Protein AF-A0A925SIX0-F1 (afdb_monomer_lite)

Foldseek 3Di:
DVQLVVLCVQLVVCVVVVNNVSNLVSLVVSCVVPVDLVSLLVNLLSCLPPPVPVSVVSLVSSVVVPVVCLVVSLVSNLLSCLLQLVLVVQLVSLLVQQLVVPQDGDLVSLCSNLLSCLQVLDLVSLVVSLVDPSHRPLCNVVSVLSSVCLADDLVVNLVSLLVQCVVDQDQSSNLVSLVVCLVSLNLVSNVVSLVDPRHDYDPLSSLLSVLSSCLSVVVVVVNLVSLVVLLVDADDLSSLLSQLLSCLLRPDVVSLVVVLVSCVVHPYPDDPSRLQSLLSNLLSCLSNLDLVSNVVSLVSNCVNVVDPLVVSVVVNVVSNDDLLSDDSSVCSSVSPPHDPSSSSSNCCRSPNRDPSDNDD

Secondary structure (DSSP, 8-state):
-HHHHHHHHHHHHHHHTT-HHHHHHHHHHHHHHH--HHHHHHHHHHHHHH-HHHHHHHHHHHHHH-GGGHHHHHHHHHHHHHHHT-HHHHHHHHHHHHHTSTTS--HHHHHHHHHHHHHHT-THHHHHHHHSTTS-TTTHHHHHHHHHTTTS-HHHHHHHHHHHHHH--SHHHHHHHHHHHHHTT-HHHHHHHHTSTT----HHHHHHHHHHHHHHTT-HHHHHHHHHHHHTSPP-HHHHHHHHHHHHHS--HHHHHHHHHHHHHSPPPSSTTHHHHHHHHHHHHHHHT-HHHHHHHHHHHHHHHTS--HHHHHHHHHHHS-GGG--GGGTTTTS-SPPHHHHHHHHHHHSPPPP-----

Radius of gyration: 21.87 Å; chains: 1; bounding box: 48×53×63 Å

Sequence (360 aa):
QIQADYYLARARESRAAGDISASLLHLSNAYELNHDYRTGMLLAQLWQAGQPLLSDQTYTRLFTDHPEQRPEISQAWYRALLARGDFGAIQRVAGERLLHSGPTPSAAWSQAFLFASRQLGDPAGIARLLEEPEVPRTLTPLLNLERSLYVLGPTERADALAAAAARSLDPFTTYHVFQRLLEERRADLVLPLLTSPGVTLDDRENARLRLDTLAVLGREAERAALVRQLLSRPTHPAICELLSAHLIAHPNLALLTDYSAKLAREPIPPGEAVYPQLLAFFAACGVHRDPALLRDAAEHVQTAAGRDFRTLGAIEALFLAPRATLRPGAFLPVLQPLPLEVTYSLYTHYSPPPPFSPTP

Structure (mmCIF, N/CA/C/O backbone):
data_AF-A0A925SIX0-F1
#
_entry.id   AF-A0A925SIX0-F1
#
loop_
_atom_site.group_PDB
_atom_site.id
_atom_site.type_symbol
_atom_site.label_atom_id
_atom_site.label_alt_id
_atom_site.label_comp_id
_atom_site.label_asym_id
_atom_site.label_entity_id
_atom_site.label_seq_id
_atom_site.pdbx_PDB_ins_code
_atom_site.Cartn_x
_atom_site.Cartn_y
_atom_site.Cartn_z
_atom_site.occupancy
_atom_site.B_iso_or_equiv
_atom_site.auth_seq_id
_atom_site.auth_comp_id
_atom_site.auth_asym_id
_atom_site.auth_atom_id
_atom_site.pdbx_PDB_model_num
ATOM 1 N N . GLN A 1 1 ? 22.947 9.400 -32.923 1.00 63.12 1 GLN A N 1
ATOM 2 C CA . GLN A 1 1 ? 21.732 8.744 -33.462 1.00 63.12 1 GLN A CA 1
ATOM 3 C C . GLN A 1 1 ? 22.006 7.346 -34.030 1.00 63.12 1 GLN A C 1
ATOM 5 O O . GLN A 1 1 ? 21.683 6.387 -33.351 1.00 63.12 1 GLN A O 1
ATOM 10 N N . ILE A 1 2 ? 22.685 7.200 -35.182 1.00 75.44 2 ILE A N 1
ATOM 11 C CA . ILE A 1 2 ? 22.819 5.914 -35.916 1.00 75.44 2 ILE A CA 1
ATOM 12 C C . ILE A 1 2 ? 23.372 4.761 -35.053 1.00 75.44 2 ILE A C 1
ATOM 14 O O . ILE A 1 2 ? 22.894 3.633 -35.128 1.00 75.44 2 ILE A O 1
ATOM 18 N N . GLN A 1 3 ? 24.359 5.038 -34.196 1.00 74.44 3 GLN A N 1
ATOM 19 C CA . GLN A 1 3 ? 24.935 4.029 -33.296 1.00 74.44 3 GLN A CA 1
ATOM 20 C C . GLN A 1 3 ? 23.988 3.622 -32.152 1.00 74.44 3 GLN A C 1
ATOM 22 O O . GLN A 1 3 ? 23.979 2.458 -31.763 1.00 74.44 3 GLN A O 1
ATOM 27 N N . ALA A 1 4 ? 23.166 4.540 -31.634 1.00 76.31 4 ALA A N 1
ATOM 28 C CA . ALA A 1 4 ? 22.190 4.232 -30.586 1.00 76.31 4 ALA A CA 1
ATOM 29 C C . ALA A 1 4 ? 21.042 3.368 -31.136 1.00 76.31 4 ALA A C 1
ATOM 31 O O . ALA A 1 4 ? 20.647 2.389 -30.503 1.00 76.31 4 ALA A O 1
ATOM 32 N N . ASP A 1 5 ? 20.580 3.662 -32.354 1.00 81.44 5 ASP A N 1
ATOM 33 C CA . ASP A 1 5 ? 19.540 2.882 -33.035 1.00 81.44 5 ASP A CA 1
ATOM 34 C C . ASP A 1 5 ? 19.997 1.441 -33.312 1.00 81.44 5 ASP A C 1
ATOM 36 O O . ASP A 1 5 ? 19.227 0.494 -33.132 1.00 81.44 5 ASP A O 1
ATOM 40 N N . TYR A 1 6 ? 21.275 1.258 -33.667 1.00 86.69 6 TYR A N 1
ATOM 41 C CA . TYR A 1 6 ? 21.885 -0.067 -33.807 1.00 86.69 6 TYR A CA 1
ATOM 42 C C . TYR A 1 6 ? 21.808 -0.873 -32.501 1.00 86.69 6 TYR A C 1
ATOM 44 O O . TYR A 1 6 ? 21.369 -2.025 -32.505 1.00 86.69 6 TYR A O 1
ATOM 52 N N . TYR A 1 7 ? 22.186 -0.274 -31.369 1.00 86.81 7 TYR A N 1
ATOM 53 C CA . TYR A 1 7 ? 22.123 -0.956 -30.077 1.00 86.81 7 TYR A CA 1
ATOM 54 C C . TYR A 1 7 ? 20.683 -1.233 -29.622 1.00 86.81 7 TYR A C 1
ATOM 56 O O . TYR A 1 7 ? 20.420 -2.296 -29.063 1.00 86.81 7 TYR A O 1
ATOM 64 N N . LEU A 1 8 ? 19.724 -0.352 -29.919 1.00 84.81 8 LEU A N 1
ATOM 65 C CA . LEU A 1 8 ? 18.306 -0.610 -29.644 1.00 84.81 8 LEU A CA 1
ATOM 66 C C . LEU A 1 8 ? 17.754 -1.792 -30.447 1.00 84.81 8 LEU A C 1
ATOM 68 O O . LEU A 1 8 ? 16.996 -2.598 -29.904 1.00 84.81 8 LEU A O 1
ATOM 72 N N . ALA A 1 9 ? 18.135 -1.919 -31.721 1.00 86.31 9 ALA A N 1
ATOM 73 C CA . ALA A 1 9 ? 17.761 -3.069 -32.540 1.00 86.31 9 ALA A CA 1
ATOM 74 C C . ALA A 1 9 ? 18.328 -4.370 -31.950 1.00 86.31 9 ALA A C 1
ATOM 76 O O . ALA A 1 9 ? 17.573 -5.312 -31.702 1.00 86.31 9 ALA A O 1
ATOM 77 N N . ARG A 1 10 ? 19.622 -4.375 -31.600 1.00 87.25 10 ARG A N 1
ATOM 78 C CA . ARG A 1 10 ? 20.280 -5.519 -30.948 1.00 87.25 10 ARG A CA 1
ATOM 79 C C . ARG A 1 10 ? 19.643 -5.889 -29.612 1.00 87.25 10 ARG A C 1
ATOM 81 O O . ARG A 1 10 ? 19.419 -7.065 -29.353 1.00 87.25 10 ARG A O 1
ATOM 88 N N . ALA A 1 11 ? 19.281 -4.906 -28.791 1.00 82.81 11 ALA A N 1
ATOM 89 C CA . ALA A 1 11 ? 18.589 -5.160 -27.532 1.00 82.81 11 ALA A CA 1
ATOM 90 C C . ALA A 1 11 ? 17.254 -5.893 -27.735 1.00 82.81 11 ALA A C 1
ATOM 92 O O . ALA A 1 11 ? 16.942 -6.838 -27.010 1.00 82.81 11 ALA A O 1
ATOM 93 N N . ARG A 1 12 ? 16.464 -5.481 -28.735 1.00 86.38 12 ARG A N 1
ATOM 94 C CA . ARG A 1 12 ? 15.182 -6.129 -29.057 1.00 86.38 12 ARG A CA 1
ATOM 95 C C . ARG A 1 12 ? 15.382 -7.557 -29.557 1.00 86.38 12 ARG A C 1
ATOM 97 O O . ARG A 1 12 ? 14.647 -8.438 -29.120 1.00 86.38 12 ARG A O 1
ATOM 104 N N . GLU A 1 13 ? 16.377 -7.782 -30.415 1.00 86.12 13 GLU A N 1
ATOM 105 C CA . GLU A 1 13 ? 16.755 -9.116 -30.900 1.00 86.12 13 GLU A CA 1
ATOM 106 C C . GLU A 1 13 ? 17.151 -10.042 -29.743 1.00 86.12 13 GLU A C 1
ATOM 108 O O . GLU A 1 13 ? 16.565 -11.114 -29.591 1.00 86.12 13 GLU A O 1
ATOM 113 N N . SER A 1 14 ? 18.075 -9.610 -28.876 1.00 82.00 14 SER A N 1
ATOM 114 C CA . SER A 1 14 ? 18.506 -10.388 -27.707 1.00 82.00 14 SER A CA 1
ATOM 115 C C . SER A 1 14 ? 17.340 -10.704 -26.772 1.00 82.00 14 SER A C 1
ATOM 117 O O . SER A 1 14 ? 17.187 -11.842 -26.333 1.00 82.00 14 SER A O 1
ATOM 119 N N . ARG A 1 15 ? 16.456 -9.730 -26.513 1.00 82.38 15 ARG A N 1
ATOM 120 C CA . ARG A 1 15 ? 15.275 -9.937 -25.664 1.00 82.38 15 ARG A CA 1
ATOM 121 C C . ARG A 1 15 ? 14.287 -10.930 -26.277 1.00 82.38 15 ARG A C 1
ATOM 123 O O . ARG A 1 15 ? 13.742 -11.754 -25.547 1.00 82.38 15 ARG A O 1
ATOM 130 N N . ALA A 1 16 ? 14.060 -10.868 -27.589 1.00 82.06 16 ALA A N 1
ATOM 131 C CA . ALA A 1 16 ? 13.213 -11.828 -28.298 1.00 82.06 16 ALA A CA 1
ATOM 132 C C . ALA A 1 16 ? 13.806 -13.247 -28.266 1.00 82.06 16 ALA A C 1
ATOM 134 O O . ALA A 1 16 ? 13.061 -14.217 -28.153 1.00 82.06 16 ALA A O 1
ATOM 135 N N . ALA A 1 17 ? 15.137 -13.359 -28.286 1.00 82.94 17 ALA A N 1
ATOM 136 C CA . ALA A 1 17 ? 15.866 -14.615 -28.121 1.00 82.94 17 ALA A CA 1
ATOM 137 C C . ALA A 1 17 ? 15.945 -15.111 -26.659 1.00 82.94 17 ALA A C 1
ATOM 139 O O . ALA A 1 17 ? 16.464 -16.197 -26.411 1.00 82.94 17 ALA A O 1
ATOM 140 N N . GLY A 1 18 ? 15.438 -14.342 -25.687 1.00 80.44 18 GLY A N 1
ATOM 141 C CA . GLY A 1 18 ? 15.489 -14.676 -24.259 1.00 80.44 18 GLY A CA 1
ATOM 142 C C . GLY A 1 18 ? 16.812 -14.336 -23.560 1.00 80.44 18 GLY A C 1
ATOM 143 O O . GLY A 1 18 ? 16.951 -14.609 -22.369 1.00 80.44 18 GLY A O 1
ATOM 144 N N . ASP A 1 19 ? 17.762 -13.703 -24.252 1.00 85.12 19 ASP A N 1
ATOM 145 C CA . ASP A 1 19 ? 19.038 -13.259 -23.686 1.00 85.12 19 ASP A CA 1
ATOM 146 C C . ASP A 1 19 ? 18.905 -11.859 -23.063 1.00 85.12 19 ASP A C 1
ATOM 148 O O . ASP A 1 19 ? 19.161 -10.816 -23.678 1.00 85.12 19 ASP A O 1
ATOM 152 N N . ILE A 1 20 ? 18.461 -11.840 -21.806 1.00 84.06 20 ILE A N 1
ATOM 153 C CA . ILE A 1 20 ? 18.266 -10.606 -21.034 1.00 84.06 20 ILE A CA 1
ATOM 154 C C . ILE A 1 20 ? 19.596 -9.900 -20.746 1.00 84.06 20 ILE A C 1
ATOM 156 O O . ILE A 1 20 ? 19.638 -8.671 -20.745 1.00 84.06 20 ILE A O 1
ATOM 160 N N . SER A 1 21 ? 20.686 -10.643 -20.552 1.00 84.94 21 SER A N 1
ATOM 161 C CA . SER A 1 21 ? 22.004 -10.072 -20.252 1.00 84.94 21 SER A CA 1
ATOM 162 C C . SER A 1 21 ? 22.554 -9.286 -21.441 1.00 84.94 21 SER A C 1
ATOM 164 O O . SER A 1 21 ? 22.955 -8.131 -21.281 1.00 84.94 21 SER A O 1
ATOM 166 N N . ALA A 1 22 ? 22.507 -9.865 -22.646 1.00 85.81 22 ALA A N 1
ATOM 167 C CA . ALA A 1 22 ? 22.898 -9.155 -23.861 1.00 85.81 22 ALA A CA 1
ATOM 168 C C . ALA A 1 22 ? 21.959 -7.975 -24.149 1.00 85.81 22 ALA A C 1
ATOM 170 O O . ALA A 1 22 ? 22.419 -6.887 -24.500 1.00 85.81 22 ALA A O 1
ATOM 171 N N . SER A 1 23 ? 20.650 -8.144 -23.915 1.00 87.00 23 SER A N 1
ATOM 172 C CA . SER A 1 23 ? 19.694 -7.040 -24.035 1.00 87.00 23 SER A CA 1
ATOM 173 C C . SER A 1 23 ? 20.043 -5.872 -23.110 1.00 87.00 23 SER A C 1
ATOM 175 O O . SER A 1 23 ? 19.986 -4.726 -23.550 1.00 87.00 23 SER A O 1
ATOM 177 N N . LEU A 1 24 ? 20.390 -6.134 -21.847 1.00 88.81 24 LEU A N 1
ATOM 178 C CA . LEU A 1 24 ? 20.768 -5.106 -20.873 1.00 88.81 24 LEU A CA 1
ATOM 179 C C . LEU A 1 24 ? 22.042 -4.369 -21.289 1.00 88.81 24 LEU A C 1
ATOM 181 O O . LEU A 1 24 ? 22.077 -3.142 -21.234 1.00 88.81 24 LEU A O 1
ATOM 185 N N . LEU A 1 25 ? 23.062 -5.097 -21.753 1.00 89.81 25 LEU A N 1
ATOM 186 C CA . LEU A 1 25 ? 24.305 -4.498 -22.242 1.00 89.81 25 LEU A CA 1
ATOM 187 C C . LEU A 1 25 ? 24.044 -3.553 -23.423 1.00 89.81 25 LEU A C 1
ATOM 189 O O . LEU A 1 25 ? 24.520 -2.418 -23.438 1.00 89.81 25 LEU A O 1
ATOM 193 N N . HIS A 1 26 ? 23.255 -3.999 -24.402 1.00 89.19 26 HIS A N 1
ATOM 194 C CA . HIS A 1 26 ? 22.907 -3.180 -25.559 1.00 89.19 26 HIS A CA 1
ATOM 195 C C . HIS A 1 26 ? 22.071 -1.954 -25.174 1.00 89.19 26 HIS A C 1
ATOM 197 O O . HIS A 1 26 ? 22.344 -0.862 -25.665 1.00 89.19 26 HIS A O 1
ATOM 203 N N . LEU A 1 27 ? 21.109 -2.094 -24.257 1.00 89.44 27 LEU A N 1
ATOM 204 C CA . LEU A 1 27 ? 20.336 -0.956 -23.751 1.00 89.44 27 LEU A CA 1
ATOM 205 C C . LEU A 1 27 ? 21.204 0.044 -22.985 1.00 89.44 27 LEU A C 1
ATOM 207 O O . LEU A 1 27 ? 21.031 1.243 -23.174 1.00 89.44 27 LEU A O 1
ATOM 211 N N . SER A 1 28 ? 22.153 -0.428 -22.175 1.00 90.62 28 SER A N 1
ATOM 212 C CA . SER A 1 28 ? 23.095 0.440 -21.464 1.00 90.62 28 SER A CA 1
ATOM 213 C C . SER A 1 28 ? 23.935 1.261 -22.441 1.00 90.62 28 SER A C 1
ATOM 215 O O . SER A 1 28 ? 24.030 2.475 -22.292 1.00 90.62 28 SER A O 1
ATOM 217 N N . ASN A 1 29 ? 24.483 0.627 -23.483 1.00 90.31 29 ASN A N 1
ATOM 218 C CA . ASN A 1 29 ? 25.256 1.328 -24.511 1.00 90.31 29 ASN A CA 1
ATOM 219 C C . ASN A 1 29 ? 24.393 2.318 -25.304 1.00 90.31 29 ASN A C 1
ATOM 221 O O . ASN A 1 29 ? 24.835 3.425 -25.597 1.00 90.31 29 ASN A O 1
ATOM 225 N N . ALA A 1 30 ? 23.160 1.938 -25.653 1.00 89.75 30 ALA A N 1
ATOM 226 C CA . ALA A 1 30 ? 22.227 2.838 -26.325 1.00 89.75 30 ALA A CA 1
ATOM 227 C C . ALA A 1 30 ? 21.893 4.057 -25.455 1.00 89.75 30 ALA A C 1
ATOM 229 O O . ALA A 1 30 ? 21.833 5.176 -25.969 1.00 89.75 30 ALA A O 1
ATOM 230 N N . TYR A 1 31 ? 21.692 3.838 -24.152 1.00 90.94 31 TYR A N 1
ATOM 231 C CA . TYR A 1 31 ? 21.369 4.898 -23.212 1.00 90.94 31 TYR A CA 1
ATOM 232 C C . TYR A 1 31 ? 22.533 5.871 -23.071 1.00 90.94 31 TYR A C 1
ATOM 234 O O . TYR A 1 31 ? 22.331 7.035 -23.374 1.00 90.94 31 TYR A O 1
ATOM 242 N N . GLU A 1 32 ? 23.747 5.413 -22.754 1.00 89.62 32 GLU A N 1
ATOM 243 C CA . GLU A 1 32 ? 24.939 6.275 -22.611 1.00 89.62 32 GLU A CA 1
ATOM 244 C C . GLU A 1 32 ? 25.244 7.116 -23.873 1.00 89.62 32 GLU A C 1
ATOM 246 O O . GLU A 1 32 ? 25.875 8.164 -23.788 1.00 89.62 32 GLU A O 1
ATOM 251 N N . LEU A 1 33 ? 24.772 6.698 -25.056 1.00 88.56 33 LEU A N 1
ATOM 252 C CA . LEU A 1 33 ? 24.954 7.443 -26.307 1.00 88.56 33 LEU A CA 1
ATOM 253 C C . LEU A 1 33 ? 23.880 8.504 -26.597 1.00 88.56 33 LEU A C 1
ATOM 255 O O . LEU A 1 33 ? 24.143 9.401 -27.398 1.00 88.56 33 LEU A O 1
ATOM 259 N N . ASN A 1 34 ? 22.663 8.377 -26.058 1.00 83.62 34 ASN A N 1
ATOM 260 C CA . ASN A 1 34 ? 21.529 9.229 -26.459 1.00 83.62 34 ASN A CA 1
ATOM 261 C C . ASN A 1 34 ? 20.636 9.708 -25.299 1.00 83.62 34 ASN A C 1
ATOM 263 O O . ASN A 1 34 ? 19.669 10.414 -25.556 1.00 83.62 34 ASN A O 1
ATOM 267 N N . HIS A 1 35 ? 20.921 9.298 -24.056 1.00 87.88 35 HIS A N 1
ATOM 268 C CA . HIS A 1 35 ? 20.172 9.577 -22.816 1.00 87.88 35 HIS A CA 1
ATOM 269 C C . HIS A 1 35 ? 18.640 9.612 -22.992 1.00 87.88 35 HIS A C 1
ATOM 271 O O . HIS A 1 35 ? 17.936 10.367 -22.329 1.00 87.88 35 HIS A O 1
ATOM 277 N N . ASP A 1 36 ? 18.103 8.798 -23.904 1.00 90.12 36 ASP A N 1
ATOM 278 C CA . ASP A 1 36 ? 16.701 8.860 -24.305 1.00 90.12 36 ASP A CA 1
ATOM 279 C C . ASP A 1 36 ? 15.796 8.310 -23.197 1.00 90.12 36 ASP A C 1
ATOM 281 O O . ASP A 1 36 ? 16.057 7.237 -22.641 1.00 90.12 36 ASP A O 1
ATOM 285 N N . TYR A 1 37 ? 14.698 9.019 -22.928 1.00 90.44 37 TYR A N 1
ATOM 286 C CA . TYR A 1 37 ? 13.740 8.688 -21.876 1.00 90.44 37 TYR A CA 1
ATOM 287 C C . TYR A 1 37 ? 13.243 7.239 -21.961 1.00 90.44 37 TYR A C 1
ATOM 289 O O . TYR A 1 37 ? 13.268 6.510 -20.969 1.00 90.44 37 TYR A O 1
ATOM 297 N N . ARG A 1 38 ? 12.811 6.785 -23.146 1.00 90.81 38 ARG A N 1
ATOM 298 C CA . ARG A 1 38 ? 12.219 5.443 -23.309 1.00 90.81 38 ARG A CA 1
ATOM 299 C C . ARG A 1 38 ? 13.250 4.351 -23.065 1.00 90.81 38 ARG A C 1
ATOM 301 O O . ARG A 1 38 ? 12.947 3.342 -22.426 1.00 90.81 38 ARG A O 1
ATOM 308 N N . THR A 1 39 ? 14.460 4.563 -23.573 1.00 90.06 39 THR A N 1
ATOM 309 C CA . THR A 1 39 ? 15.587 3.643 -23.405 1.00 90.06 39 THR A CA 1
ATOM 310 C C . THR A 1 39 ? 15.991 3.546 -21.939 1.00 90.06 39 THR A C 1
ATOM 312 O O . THR A 1 39 ? 16.082 2.440 -21.406 1.00 90.06 39 THR A O 1
ATOM 315 N N . GLY A 1 40 ? 16.155 4.689 -21.268 1.00 91.56 40 GLY A N 1
ATOM 316 C CA . GLY A 1 40 ? 16.499 4.731 -19.852 1.00 91.56 40 GLY A CA 1
ATOM 317 C C . GLY A 1 40 ? 15.409 4.131 -18.967 1.00 91.56 40 GLY A C 1
ATOM 318 O O . GLY A 1 40 ? 15.724 3.372 -18.058 1.00 91.56 40 GLY A O 1
ATOM 319 N N . MET A 1 41 ? 14.127 4.390 -19.246 1.00 93.00 41 MET A N 1
ATOM 320 C CA . MET A 1 41 ? 13.016 3.797 -18.488 1.00 93.00 41 MET A CA 1
ATOM 321 C C . MET A 1 41 ? 12.997 2.274 -18.592 1.00 93.00 41 MET A C 1
ATOM 323 O O . MET A 1 41 ? 12.856 1.588 -17.578 1.00 93.00 41 MET A O 1
ATOM 327 N N . LEU A 1 42 ? 13.164 1.734 -19.803 1.00 89.50 42 LEU A N 1
ATOM 328 C CA . LEU A 1 42 ? 13.227 0.289 -20.009 1.00 89.50 42 LEU A CA 1
ATOM 329 C C . LEU A 1 42 ? 14.445 -0.320 -19.301 1.00 89.50 42 LEU A C 1
ATOM 331 O O . LEU A 1 42 ? 14.328 -1.361 -18.655 1.00 89.50 42 LEU A O 1
ATOM 335 N N . LEU A 1 43 ? 15.600 0.335 -19.404 1.00 91.12 43 LEU A N 1
ATOM 336 C CA . LEU A 1 43 ? 16.835 -0.085 -18.751 1.00 91.12 43 LEU A CA 1
ATOM 337 C C . LEU A 1 43 ? 16.682 -0.104 -17.223 1.00 91.12 43 LEU A C 1
ATOM 339 O O . LEU A 1 43 ? 16.959 -1.123 -16.588 1.00 91.12 43 LEU A O 1
ATOM 343 N N . ALA A 1 44 ? 16.151 0.979 -16.648 1.00 91.88 44 ALA A N 1
ATOM 344 C CA . ALA A 1 44 ? 15.882 1.094 -15.222 1.00 91.88 44 ALA A CA 1
ATOM 345 C C . ALA A 1 44 ? 14.950 -0.023 -14.743 1.00 91.88 44 ALA A C 1
ATOM 347 O O . ALA A 1 44 ? 15.258 -0.662 -13.740 1.00 91.88 44 ALA A O 1
ATOM 348 N N . GLN A 1 45 ? 13.862 -0.304 -15.472 1.00 88.69 45 GLN A N 1
ATOM 349 C CA . GLN A 1 45 ? 12.911 -1.375 -15.155 1.00 88.69 45 GLN A CA 1
ATOM 350 C C . GLN A 1 45 ? 13.549 -2.767 -15.180 1.00 88.69 45 GLN A C 1
ATOM 352 O O . GLN A 1 45 ? 13.348 -3.551 -14.255 1.00 88.69 45 GLN A O 1
ATOM 357 N N . LEU A 1 46 ? 14.349 -3.076 -16.203 1.00 85.62 46 LEU A N 1
ATOM 358 C CA . LEU A 1 46 ? 15.005 -4.382 -16.313 1.00 85.62 46 LEU A CA 1
ATOM 359 C C . LEU A 1 46 ? 16.069 -4.593 -15.225 1.00 85.62 46 LEU A C 1
ATOM 361 O O . LEU A 1 46 ? 16.247 -5.715 -14.750 1.00 85.62 46 LEU A O 1
ATOM 365 N N . TRP A 1 47 ? 16.739 -3.529 -14.779 1.00 88.75 47 TRP A N 1
ATOM 366 C CA . TRP A 1 47 ? 17.694 -3.605 -13.674 1.00 88.75 47 TRP A CA 1
ATOM 367 C C . TRP A 1 47 ? 17.051 -3.786 -12.296 1.00 88.75 47 TRP A C 1
ATOM 369 O O . TRP A 1 47 ? 17.753 -4.192 -11.374 1.00 88.75 47 TRP A O 1
ATOM 379 N N . GLN A 1 48 ? 15.744 -3.558 -12.122 1.00 84.31 48 GLN A N 1
ATOM 380 C CA . GLN A 1 48 ? 15.116 -3.551 -10.791 1.00 84.31 48 GLN A CA 1
ATOM 381 C C . GLN A 1 48 ? 15.325 -4.844 -9.997 1.00 84.31 48 GLN A C 1
ATOM 383 O O . GLN A 1 48 ? 15.543 -4.770 -8.788 1.00 84.31 48 GLN A O 1
ATOM 388 N N . ALA A 1 49 ? 15.257 -5.999 -10.668 1.00 76.62 49 ALA A N 1
ATOM 389 C CA . ALA A 1 49 ? 15.349 -7.309 -10.027 1.00 76.62 49 ALA A CA 1
ATOM 390 C C . ALA A 1 49 ? 16.798 -7.753 -9.763 1.00 76.62 49 ALA A C 1
ATOM 392 O O . ALA A 1 49 ? 17.068 -8.372 -8.739 1.00 76.62 49 ALA A O 1
ATOM 393 N N . GLY A 1 50 ? 17.725 -7.455 -10.681 1.00 80.25 50 GLY A N 1
ATOM 394 C CA . GLY A 1 50 ? 19.105 -7.956 -10.618 1.00 80.25 50 GLY A CA 1
ATOM 395 C C . GLY A 1 50 ? 20.145 -6.940 -10.141 1.00 80.25 50 GLY A C 1
ATOM 396 O O . GLY A 1 50 ? 21.157 -7.331 -9.570 1.00 80.25 50 GLY A O 1
ATOM 397 N N . GLN A 1 51 ? 19.924 -5.646 -10.389 1.00 87.88 51 GLN A N 1
ATOM 398 C CA . GLN A 1 51 ? 20.873 -4.557 -10.118 1.00 87.88 51 GLN A CA 1
ATOM 399 C C . GLN A 1 51 ? 20.132 -3.295 -9.628 1.00 87.88 51 GLN A C 1
ATOM 401 O O . GLN A 1 51 ? 20.115 -2.267 -10.313 1.00 87.88 51 GLN A O 1
ATOM 406 N N . PRO A 1 52 ? 19.504 -3.343 -8.436 1.00 87.50 52 PRO A N 1
ATOM 407 C CA . PRO A 1 52 ? 18.632 -2.273 -7.948 1.00 87.50 52 PRO A CA 1
ATOM 408 C C . PRO A 1 52 ? 19.340 -0.917 -7.824 1.00 87.50 52 PRO A C 1
ATOM 410 O O . PRO A 1 52 ? 18.744 0.104 -8.147 1.00 87.50 52 PRO A O 1
ATOM 413 N N . LEU A 1 53 ? 20.628 -0.905 -7.466 1.00 89.69 53 LEU A N 1
ATOM 414 C CA . LEU A 1 53 ? 21.414 0.328 -7.385 1.00 89.69 53 LEU A CA 1
ATOM 415 C C . LEU A 1 53 ? 21.570 1.018 -8.751 1.00 89.69 53 LEU A C 1
ATOM 417 O O . LEU A 1 53 ? 21.426 2.234 -8.835 1.00 89.69 53 LEU A O 1
ATOM 421 N N . LEU A 1 54 ? 21.827 0.260 -9.826 1.00 90.25 54 LEU A N 1
ATOM 422 C CA . LEU A 1 54 ? 21.912 0.838 -11.174 1.00 90.25 54 LEU A CA 1
ATOM 423 C C . LEU A 1 54 ? 20.547 1.322 -11.661 1.00 90.25 54 LEU A C 1
ATOM 425 O O . LEU A 1 54 ? 20.450 2.363 -12.309 1.00 90.25 54 LEU A O 1
ATOM 429 N N . SER A 1 55 ? 19.484 0.596 -11.306 1.00 91.75 55 SER A N 1
ATOM 430 C CA . SER A 1 55 ? 18.106 1.023 -11.551 1.00 91.75 55 SER A CA 1
ATOM 431 C C . SER A 1 55 ? 17.840 2.399 -10.923 1.00 91.75 55 SER A C 1
ATOM 433 O O . SER A 1 55 ? 17.404 3.315 -11.619 1.00 91.75 55 SER A O 1
ATOM 435 N N . ASP A 1 56 ? 18.208 2.591 -9.654 1.00 92.56 56 ASP A N 1
ATOM 436 C CA . ASP A 1 56 ? 18.010 3.852 -8.928 1.00 92.56 56 ASP A CA 1
ATOM 437 C C . ASP A 1 56 ? 18.879 4.995 -9.461 1.00 92.56 56 ASP A C 1
ATOM 439 O O . ASP A 1 56 ? 18.413 6.132 -9.572 1.00 92.56 56 ASP A O 1
ATOM 443 N N . GLN A 1 57 ? 20.123 4.708 -9.850 1.00 92.56 57 GLN A N 1
ATOM 444 C CA . GLN A 1 57 ? 20.989 5.685 -10.516 1.00 92.56 57 GLN A CA 1
ATOM 445 C C . GLN A 1 57 ? 20.397 6.132 -11.856 1.00 92.56 57 GLN A C 1
ATOM 447 O O . GLN A 1 57 ? 20.407 7.321 -12.172 1.00 92.56 57 GLN A O 1
ATOM 452 N N . THR A 1 58 ? 19.830 5.197 -12.620 1.00 93.06 58 THR A N 1
ATOM 453 C CA . THR A 1 58 ? 19.185 5.498 -13.905 1.00 93.06 58 THR A CA 1
ATOM 454 C C . THR A 1 58 ? 17.941 6.344 -13.703 1.00 93.06 58 THR A C 1
ATOM 456 O O . THR A 1 58 ? 17.791 7.358 -14.377 1.00 93.06 58 THR A O 1
ATOM 459 N N . TYR A 1 59 ? 17.089 5.997 -12.735 1.00 94.19 59 TYR A N 1
ATOM 460 C CA . TYR A 1 59 ? 15.940 6.826 -12.376 1.00 94.19 59 TYR A CA 1
ATOM 461 C C . TYR A 1 59 ? 16.348 8.230 -11.930 1.00 94.19 59 TYR A C 1
ATOM 463 O O . TYR A 1 59 ? 15.743 9.199 -12.376 1.00 94.19 59 TYR A O 1
ATOM 471 N N . THR A 1 60 ? 17.401 8.356 -11.120 1.00 91.81 60 THR A N 1
ATOM 472 C CA . THR A 1 60 ? 17.931 9.659 -10.682 1.00 91.81 60 THR A CA 1
ATOM 473 C C . THR A 1 60 ? 18.376 10.518 -11.870 1.00 91.81 60 THR A C 1
ATOM 475 O O . THR A 1 60 ? 18.045 11.704 -11.934 1.00 91.81 60 THR A O 1
ATOM 478 N N . ARG A 1 61 ? 19.081 9.920 -12.844 1.00 92.69 61 ARG A N 1
ATOM 479 C CA . ARG A 1 61 ? 19.478 10.615 -14.080 1.00 92.69 61 ARG A CA 1
ATOM 480 C C . ARG A 1 61 ? 18.258 11.016 -14.900 1.00 92.69 61 ARG A C 1
ATOM 482 O O . ARG A 1 61 ? 18.098 12.191 -15.189 1.00 92.69 61 ARG A O 1
ATOM 489 N N . LEU A 1 62 ? 17.343 10.081 -15.169 1.00 93.31 62 LEU A N 1
ATOM 490 C CA . LEU A 1 62 ? 16.106 10.353 -15.910 1.00 93.31 62 LEU A CA 1
ATOM 491 C C . LEU A 1 62 ? 15.297 11.496 -15.294 1.00 93.31 62 LEU A C 1
ATOM 493 O O . LEU A 1 62 ? 14.756 12.329 -16.013 1.00 93.31 62 LEU A O 1
ATOM 497 N N . PHE A 1 63 ? 15.223 11.543 -13.966 1.00 89.56 63 PHE A N 1
ATOM 498 C CA . PHE A 1 63 ? 14.497 12.575 -13.235 1.00 89.56 63 PHE A CA 1
ATOM 499 C C . PHE A 1 63 ? 15.106 13.978 -13.412 1.00 89.56 63 PHE A C 1
ATOM 501 O O . PHE A 1 63 ? 14.388 14.986 -13.400 1.00 89.56 63 PHE A O 1
ATOM 508 N N . THR A 1 64 ? 16.428 14.035 -13.586 1.00 89.94 64 THR A N 1
ATOM 509 C CA . THR A 1 64 ? 17.180 15.263 -13.873 1.00 89.94 64 THR A CA 1
ATOM 510 C C . THR A 1 64 ? 17.065 15.651 -15.345 1.00 89.94 64 THR A C 1
ATOM 512 O O . THR A 1 64 ? 16.747 16.800 -15.643 1.00 89.94 64 THR A O 1
ATOM 515 N N . ASP A 1 65 ? 17.279 14.687 -16.239 1.00 92.31 65 ASP A N 1
ATOM 516 C CA . ASP A 1 65 ? 17.432 14.904 -17.679 1.00 92.31 65 ASP A CA 1
ATOM 517 C C . ASP A 1 65 ? 16.093 15.146 -18.399 1.00 92.31 65 ASP A C 1
ATOM 519 O O . ASP A 1 65 ? 16.064 15.863 -19.396 1.00 92.31 65 ASP A O 1
ATOM 523 N N . HIS A 1 66 ? 14.985 14.591 -17.886 1.00 92.44 66 HIS A N 1
ATOM 524 C CA . HIS A 1 66 ? 13.645 14.654 -18.500 1.00 92.44 66 HIS A CA 1
ATOM 525 C C . HIS A 1 66 ? 12.606 15.217 -17.513 1.00 92.44 66 HIS A C 1
ATOM 527 O O . HIS A 1 66 ? 11.745 14.478 -17.013 1.00 92.44 66 HIS A O 1
ATOM 533 N N . PRO A 1 67 ? 12.678 16.518 -17.160 1.00 89.81 67 PRO A N 1
ATOM 534 C CA . PRO A 1 67 ? 11.814 17.126 -16.148 1.00 89.81 67 PRO A CA 1
ATOM 535 C C . PRO A 1 67 ? 10.313 17.017 -16.468 1.00 89.81 67 PRO A C 1
ATOM 537 O O . PRO A 1 67 ? 9.489 16.919 -15.556 1.00 89.81 67 PRO A O 1
ATOM 540 N N . GLU A 1 68 ? 9.951 16.993 -17.748 1.00 90.69 68 GLU A N 1
ATOM 541 C CA . GLU A 1 68 ? 8.580 16.841 -18.234 1.00 90.69 68 GLU A CA 1
ATOM 542 C C . GLU A 1 68 ? 7.998 15.439 -18.003 1.00 90.69 68 GLU A C 1
ATOM 544 O O . GLU A 1 68 ? 6.783 15.307 -17.907 1.00 90.69 68 GLU A O 1
ATOM 549 N N . GLN A 1 69 ? 8.847 14.415 -17.847 1.00 92.94 69 GLN A N 1
ATOM 550 C CA . GLN A 1 69 ? 8.446 13.021 -17.593 1.00 92.94 69 GLN A CA 1
ATOM 551 C C . GLN A 1 69 ? 8.514 12.638 -16.105 1.00 92.94 69 GLN A C 1
ATOM 553 O O . GLN A 1 69 ? 8.341 11.473 -15.734 1.00 92.94 69 GLN A O 1
ATOM 558 N N . ARG A 1 70 ? 8.809 13.596 -15.213 1.00 89.88 70 ARG A N 1
ATOM 559 C CA . ARG A 1 70 ? 8.938 13.339 -13.768 1.00 89.88 70 ARG A CA 1
ATOM 560 C C . ARG A 1 70 ? 7.731 12.621 -13.148 1.00 89.88 70 ARG A C 1
ATOM 562 O O . ARG A 1 70 ? 7.976 11.769 -12.294 1.00 89.88 70 ARG A O 1
ATOM 569 N N . PRO A 1 71 ? 6.460 12.917 -13.498 1.00 89.94 71 PRO A N 1
ATOM 570 C CA . PRO A 1 71 ? 5.318 12.183 -12.946 1.00 89.94 71 PRO A CA 1
ATOM 571 C C . PRO A 1 71 ? 5.391 10.671 -13.216 1.00 89.94 71 PRO A C 1
ATOM 573 O O . PRO A 1 71 ? 5.266 9.870 -12.286 1.00 89.94 71 PRO A O 1
ATOM 576 N N . GLU A 1 72 ? 5.658 10.286 -14.461 1.00 91.31 72 GLU A N 1
ATOM 577 C CA . GLU A 1 72 ? 5.743 8.902 -14.926 1.00 91.31 72 GLU A CA 1
ATOM 578 C C . GLU A 1 72 ? 6.971 8.195 -14.340 1.00 91.31 72 GLU A C 1
ATOM 580 O O . GLU A 1 72 ? 6.873 7.061 -13.859 1.00 91.31 72 GLU A O 1
ATOM 585 N N . ILE A 1 73 ? 8.119 8.886 -14.328 1.00 93.12 73 ILE A N 1
ATOM 586 C CA . ILE A 1 73 ? 9.370 8.401 -13.727 1.00 93.12 73 ILE A CA 1
ATOM 587 C C . ILE A 1 73 ? 9.148 8.100 -12.249 1.00 93.12 73 ILE A C 1
ATOM 589 O O . ILE A 1 73 ? 9.427 6.987 -11.803 1.00 93.12 73 ILE A O 1
ATOM 593 N N . SER A 1 74 ? 8.605 9.056 -11.490 1.00 93.06 74 SER A N 1
ATOM 594 C CA . SER A 1 74 ? 8.357 8.868 -10.063 1.00 93.06 74 SER A CA 1
ATOM 595 C C . SER A 1 74 ? 7.391 7.733 -9.802 1.00 93.06 74 SER A C 1
ATOM 597 O O . SER A 1 74 ? 7.644 6.950 -8.894 1.00 93.06 74 SER A O 1
ATOM 599 N N . GLN A 1 75 ? 6.308 7.601 -10.572 1.00 92.31 75 GLN A N 1
ATOM 600 C CA . GLN A 1 75 ? 5.346 6.520 -10.361 1.00 92.31 75 GLN A CA 1
ATOM 601 C C . GLN A 1 75 ? 5.982 5.139 -10.581 1.00 92.31 75 GLN A C 1
ATOM 603 O O . GLN A 1 75 ? 5.759 4.222 -9.786 1.00 92.31 75 GLN A O 1
ATOM 608 N N . ALA A 1 76 ? 6.781 4.983 -11.640 1.00 92.06 76 ALA A N 1
ATOM 609 C CA . ALA A 1 76 ? 7.485 3.735 -11.918 1.00 92.06 76 ALA A CA 1
ATOM 610 C C . ALA A 1 76 ? 8.562 3.440 -10.865 1.00 92.06 76 ALA A C 1
ATOM 612 O O . ALA A 1 76 ? 8.639 2.318 -10.361 1.00 92.06 76 ALA A O 1
ATOM 613 N N . TRP A 1 77 ? 9.352 4.452 -10.499 1.00 94.62 77 TRP A N 1
ATOM 614 C CA . TRP A 1 77 ? 10.408 4.320 -9.503 1.00 94.62 77 TRP A CA 1
ATOM 615 C C . TRP A 1 77 ? 9.835 3.985 -8.127 1.00 94.62 77 TRP A C 1
ATOM 617 O O . TRP A 1 77 ? 10.274 3.035 -7.490 1.00 94.62 77 TRP A O 1
ATOM 627 N N . TYR A 1 78 ? 8.779 4.679 -7.709 1.00 94.69 78 TYR A N 1
ATOM 628 C CA . TYR A 1 78 ? 8.080 4.415 -6.457 1.00 94.69 78 TYR A CA 1
ATOM 629 C C . TYR A 1 78 ? 7.583 2.967 -6.357 1.00 94.69 78 TYR A C 1
ATOM 631 O O . TYR A 1 78 ? 7.818 2.322 -5.338 1.00 94.69 78 TYR A O 1
ATOM 639 N N . ARG A 1 79 ? 6.961 2.415 -7.410 1.00 92.50 79 ARG A N 1
ATOM 640 C CA . ARG A 1 79 ? 6.530 1.003 -7.418 1.00 92.50 79 ARG A CA 1
ATOM 641 C C . ARG A 1 79 ? 7.707 0.042 -7.253 1.00 92.50 79 ARG A C 1
ATOM 643 O O . ARG A 1 79 ? 7.601 -0.923 -6.501 1.00 92.50 79 ARG A O 1
ATOM 650 N N . ALA A 1 80 ? 8.828 0.327 -7.912 1.00 92.00 80 ALA A N 1
ATOM 651 C CA . ALA A 1 80 ? 10.046 -0.469 -7.798 1.00 92.00 80 ALA A CA 1
ATOM 652 C C . ALA A 1 80 ? 10.630 -0.433 -6.381 1.00 92.00 80 ALA A C 1
ATOM 654 O O . ALA A 1 80 ? 10.966 -1.470 -5.809 1.00 92.00 80 ALA A O 1
ATOM 655 N N . LEU A 1 81 ? 10.721 0.765 -5.802 1.00 94.56 81 LEU A N 1
ATOM 656 C CA . LEU A 1 81 ? 11.211 0.970 -4.444 1.00 94.56 81 LEU A CA 1
ATOM 657 C C . LEU A 1 81 ? 10.299 0.295 -3.423 1.00 94.56 81 LEU A C 1
ATOM 659 O O . LEU A 1 81 ? 10.793 -0.382 -2.522 1.00 94.56 81 LEU A O 1
ATOM 663 N N . LEU A 1 82 ? 8.980 0.418 -3.599 1.00 94.56 82 LEU A N 1
ATOM 664 C CA . LEU A 1 82 ? 7.996 -0.224 -2.738 1.00 94.56 82 LEU A CA 1
ATOM 665 C C . LEU A 1 82 ? 8.119 -1.741 -2.802 1.00 94.56 82 LEU A C 1
ATOM 667 O O . LEU A 1 82 ? 8.159 -2.364 -1.754 1.00 94.56 82 LEU A O 1
ATOM 671 N N . ALA A 1 83 ? 8.260 -2.338 -3.988 1.00 91.50 83 ALA A N 1
ATOM 672 C CA . ALA A 1 83 ? 8.442 -3.783 -4.115 1.00 91.50 83 ALA A CA 1
ATOM 673 C C . ALA A 1 83 ? 9.698 -4.297 -3.385 1.00 91.50 83 ALA A C 1
ATOM 675 O O . ALA A 1 83 ? 9.731 -5.441 -2.944 1.00 91.50 83 ALA A O 1
ATOM 676 N N . ARG A 1 84 ? 10.734 -3.463 -3.239 1.00 91.31 84 ARG A N 1
ATOM 677 C CA . ARG A 1 84 ? 11.981 -3.809 -2.534 1.00 91.31 84 ARG A CA 1
ATOM 678 C C . ARG A 1 84 ? 11.972 -3.417 -1.054 1.00 91.31 84 ARG A C 1
ATOM 680 O O . ARG A 1 84 ? 12.792 -3.919 -0.292 1.00 91.31 84 ARG A O 1
ATOM 687 N N . GLY A 1 85 ? 11.042 -2.563 -0.632 1.00 92.38 85 GLY A N 1
ATOM 688 C CA . GLY A 1 85 ? 10.956 -2.048 0.735 1.00 92.38 85 GLY A CA 1
ATOM 689 C C . GLY A 1 85 ? 12.002 -0.981 1.046 1.00 92.38 85 GLY A C 1
ATOM 690 O O . GLY A 1 85 ? 12.389 -0.831 2.201 1.00 92.38 85 GLY A O 1
ATOM 691 N N . ASP A 1 86 ? 12.480 -0.251 0.034 1.00 93.56 86 ASP A N 1
ATOM 692 C CA . ASP A 1 86 ? 13.410 0.864 0.239 1.00 93.56 86 ASP A CA 1
ATOM 693 C C . ASP A 1 86 ? 12.643 2.121 0.675 1.00 93.56 86 ASP A C 1
ATOM 695 O O . ASP A 1 86 ? 12.390 3.049 -0.097 1.00 93.56 86 ASP A O 1
ATOM 699 N N . PHE A 1 87 ? 12.224 2.129 1.940 1.00 94.88 87 PHE A N 1
ATOM 700 C CA . PHE A 1 87 ? 11.425 3.216 2.502 1.00 94.88 87 PHE A CA 1
ATOM 701 C C . PHE A 1 87 ? 12.187 4.544 2.569 1.00 94.88 87 PHE A C 1
ATOM 703 O O . PHE A 1 87 ? 11.574 5.598 2.423 1.00 94.88 87 PHE A O 1
ATOM 710 N N . GLY A 1 88 ? 13.516 4.519 2.708 1.00 94.56 88 GLY A N 1
ATOM 711 C CA . GLY A 1 88 ? 14.341 5.731 2.691 1.00 94.56 88 GLY A CA 1
ATOM 712 C C . GLY A 1 88 ? 14.282 6.441 1.339 1.00 94.56 88 GLY A C 1
ATOM 713 O O . GLY A 1 88 ? 14.054 7.651 1.265 1.00 94.56 88 GLY A O 1
ATOM 714 N N . ALA A 1 89 ? 14.428 5.688 0.249 1.00 93.56 89 ALA A N 1
ATOM 715 C CA . ALA A 1 89 ? 14.275 6.232 -1.093 1.00 93.56 89 ALA A CA 1
ATOM 716 C C . ALA A 1 89 ? 12.825 6.641 -1.400 1.00 93.56 89 ALA A C 1
ATOM 718 O O . ALA A 1 89 ? 12.625 7.693 -2.006 1.00 93.56 89 ALA A O 1
ATOM 719 N N . ILE A 1 90 ? 11.817 5.883 -0.943 1.00 95.88 90 ILE A N 1
ATOM 720 C CA . ILE A 1 90 ? 10.400 6.267 -1.106 1.00 95.88 90 ILE A CA 1
ATOM 721 C C . ILE A 1 90 ? 10.115 7.598 -0.414 1.00 95.88 90 ILE A C 1
ATOM 723 O O . ILE A 1 90 ? 9.521 8.475 -1.033 1.00 95.88 90 ILE A O 1
ATOM 727 N N . GLN A 1 91 ? 10.552 7.770 0.838 1.00 95.88 91 GLN A N 1
ATOM 728 C CA . GLN A 1 91 ? 10.357 9.011 1.591 1.00 95.88 91 GLN A CA 1
ATOM 729 C C . GLN A 1 91 ? 10.970 10.206 0.845 1.00 95.88 91 GLN A C 1
ATOM 731 O O . GLN A 1 91 ? 10.334 11.249 0.726 1.00 95.88 91 GLN A O 1
ATOM 736 N N . ARG A 1 92 ? 12.168 10.044 0.274 1.00 93.38 92 ARG A N 1
ATOM 737 C CA . ARG A 1 92 ? 12.830 11.084 -0.528 1.00 93.38 92 ARG A CA 1
ATOM 738 C C . ARG A 1 92 ? 12.066 11.413 -1.814 1.00 93.38 92 ARG A C 1
ATOM 740 O O . ARG A 1 92 ? 11.740 12.575 -2.027 1.00 93.38 92 ARG A O 1
ATOM 747 N N . VAL A 1 93 ? 11.742 10.409 -2.636 1.00 93.31 93 VAL A N 1
ATOM 748 C CA . VAL A 1 93 ? 11.022 10.615 -3.909 1.00 93.31 93 VAL A CA 1
ATOM 749 C C . VAL A 1 93 ? 9.637 11.216 -3.661 1.00 93.31 93 VAL A C 1
ATOM 751 O O . VAL A 1 93 ? 9.243 12.163 -4.335 1.00 93.31 93 VAL A O 1
ATOM 754 N N . ALA A 1 94 ? 8.896 10.706 -2.676 1.00 95.25 94 ALA A N 1
ATOM 755 C CA . ALA A 1 94 ? 7.577 11.227 -2.340 1.00 95.25 94 ALA A CA 1
ATOM 756 C C . ALA A 1 94 ? 7.651 12.657 -1.780 1.00 95.25 94 ALA A C 1
ATOM 758 O O . ALA A 1 94 ? 6.844 13.494 -2.175 1.00 95.25 94 ALA A O 1
ATOM 759 N N . GLY A 1 95 ? 8.638 12.959 -0.927 1.00 94.00 95 GLY A N 1
ATOM 760 C CA . GLY A 1 95 ? 8.875 14.307 -0.405 1.00 94.00 95 GLY A CA 1
ATOM 761 C C . GLY A 1 95 ? 9.156 15.313 -1.521 1.00 94.00 95 GLY A C 1
ATOM 762 O O . GLY A 1 95 ? 8.483 16.336 -1.613 1.00 94.00 95 GLY A O 1
ATOM 763 N N . GLU A 1 96 ? 10.056 14.976 -2.445 1.00 91.44 96 GLU A N 1
ATOM 764 C CA . GLU A 1 96 ? 10.346 15.811 -3.615 1.00 91.44 96 GLU A CA 1
ATOM 765 C C . GLU A 1 96 ? 9.097 16.039 -4.481 1.00 91.44 96 GLU A C 1
ATOM 767 O O . GLU A 1 96 ? 8.834 17.157 -4.930 1.00 91.44 96 GLU A O 1
ATOM 772 N N . ARG A 1 97 ? 8.269 15.006 -4.679 1.00 91.94 97 ARG A N 1
ATOM 773 C CA . ARG A 1 97 ? 7.001 15.139 -5.411 1.00 91.94 97 ARG A CA 1
ATOM 774 C C . ARG A 1 97 ? 5.978 16.010 -4.695 1.00 91.94 97 ARG A C 1
ATOM 776 O O . ARG A 1 97 ? 5.217 16.689 -5.381 1.00 91.94 97 ARG A O 1
ATOM 783 N N . LEU A 1 98 ? 5.959 16.018 -3.365 1.00 92.56 98 LEU A N 1
ATOM 784 C CA . LEU A 1 98 ? 5.085 16.895 -2.589 1.00 92.56 98 LEU A CA 1
ATOM 785 C C . LEU A 1 98 ? 5.491 18.364 -2.738 1.00 92.56 98 LEU A C 1
ATOM 787 O O . LEU A 1 98 ? 4.620 19.190 -3.008 1.00 92.56 98 LEU A O 1
ATOM 791 N N . LEU A 1 99 ? 6.788 18.676 -2.680 1.00 90.25 99 LEU A N 1
ATOM 792 C CA . LEU A 1 99 ? 7.300 20.044 -2.866 1.00 90.25 99 LEU A CA 1
ATOM 793 C C . LEU A 1 99 ? 6.964 20.622 -4.253 1.00 90.25 99 LEU A C 1
ATOM 795 O O . LEU A 1 99 ? 6.734 21.817 -4.399 1.00 90.25 99 LEU A O 1
ATOM 799 N N . HIS A 1 100 ? 6.852 19.764 -5.271 1.00 85.69 100 HIS A N 1
ATOM 800 C CA . HIS A 1 100 ? 6.540 20.166 -6.648 1.00 85.69 100 HIS A CA 1
ATOM 801 C C . HIS A 1 100 ? 5.076 19.928 -7.059 1.00 85.69 100 HIS A C 1
ATOM 803 O O . HIS A 1 100 ? 4.741 20.041 -8.239 1.00 85.69 100 HIS A O 1
ATOM 809 N N . SER A 1 101 ? 4.190 19.571 -6.123 1.00 75.44 101 SER A N 1
ATOM 810 C CA . SER A 1 101 ? 2.779 19.263 -6.426 1.00 75.44 101 SER A CA 1
ATOM 811 C C . SER A 1 101 ? 1.865 20.495 -6.512 1.00 75.44 101 SER A C 1
ATOM 813 O O . SER A 1 101 ? 0.699 20.376 -6.887 1.00 75.44 101 SER A O 1
ATOM 815 N N . GLY A 1 102 ? 2.396 21.690 -6.239 1.00 74.19 102 GLY A N 1
ATOM 816 C CA . GLY A 1 102 ? 1.623 22.929 -6.214 1.00 74.19 102 GLY A CA 1
ATOM 817 C C . GLY A 1 102 ? 0.773 23.061 -4.939 1.00 74.19 102 GLY A C 1
ATOM 818 O O . GLY A 1 102 ? 1.082 22.446 -3.920 1.00 74.19 102 GLY A O 1
ATOM 819 N N . PRO A 1 103 ? -0.298 23.878 -4.951 1.00 70.81 103 PRO A N 1
ATOM 820 C CA . PRO A 1 103 ? -1.041 24.218 -3.733 1.00 70.81 103 PRO A CA 1
ATOM 821 C C . PRO A 1 103 ? -1.904 23.072 -3.183 1.00 70.81 103 PRO A C 1
ATOM 823 O O . PRO A 1 103 ? -2.295 23.115 -2.017 1.00 70.81 103 PRO A O 1
ATOM 826 N N . THR A 1 104 ? -2.224 22.067 -4.004 1.00 79.44 104 THR A N 1
ATOM 827 C CA . THR A 1 104 ? -3.014 20.899 -3.590 1.00 79.44 104 THR A CA 1
ATOM 828 C C . THR A 1 104 ? -2.119 19.660 -3.613 1.00 79.44 104 THR A C 1
ATOM 830 O O . THR A 1 104 ? -1.771 19.196 -4.700 1.00 79.44 104 THR A O 1
ATOM 833 N N . PRO A 1 105 ? -1.724 19.123 -2.445 1.00 80.81 105 PRO A N 1
ATOM 834 C CA . PRO A 1 105 ? -0.852 17.962 -2.380 1.00 80.81 105 PRO A CA 1
ATOM 835 C C . PRO A 1 105 ? -1.557 16.736 -2.960 1.00 80.81 105 PRO A C 1
ATOM 837 O O . PRO A 1 105 ? -2.740 16.497 -2.719 1.00 80.81 105 PRO A O 1
ATOM 840 N N . SER A 1 106 ? -0.815 15.921 -3.704 1.00 88.94 106 SER A N 1
ATOM 841 C CA . SER A 1 106 ? -1.323 14.636 -4.187 1.00 88.94 106 SER A CA 1
ATOM 842 C C . SER A 1 106 ? -1.498 13.661 -3.023 1.00 88.94 106 SER A C 1
ATOM 844 O O . SER A 1 106 ? -0.513 13.286 -2.387 1.00 88.94 106 SER A O 1
ATOM 846 N N . ALA A 1 107 ? -2.726 13.182 -2.803 1.00 90.44 107 ALA A N 1
ATOM 847 C CA . ALA A 1 107 ? -3.037 12.169 -1.789 1.00 90.44 107 ALA A CA 1
ATOM 848 C C . ALA A 1 107 ? -2.148 10.917 -1.915 1.00 90.44 107 ALA A C 1
ATOM 850 O O . ALA A 1 107 ? -1.679 10.381 -0.914 1.00 90.44 107 ALA A O 1
ATOM 851 N N . ALA A 1 108 ? -1.833 10.490 -3.143 1.00 91.75 108 ALA A N 1
ATOM 852 C CA . ALA A 1 108 ? -0.971 9.333 -3.380 1.00 91.75 108 ALA A CA 1
ATOM 853 C C . ALA A 1 108 ? 0.471 9.561 -2.892 1.00 91.75 108 ALA A C 1
ATOM 855 O O . ALA A 1 108 ? 1.059 8.674 -2.271 1.00 91.75 108 ALA A O 1
ATOM 856 N N . TRP A 1 109 ? 1.037 10.750 -3.139 1.00 94.94 109 TRP A N 1
ATOM 857 C CA . TRP A 1 109 ? 2.390 11.086 -2.677 1.00 94.94 109 TRP A CA 1
ATOM 858 C C . TRP A 1 109 ? 2.427 11.349 -1.172 1.00 94.94 109 TRP A C 1
ATOM 860 O O . TRP A 1 109 ? 3.373 10.921 -0.514 1.00 94.94 109 TRP A O 1
ATOM 870 N N . SER A 1 110 ? 1.372 11.947 -0.610 1.00 94.94 110 SER A N 1
ATOM 871 C CA . SER A 1 110 ? 1.210 12.088 0.839 1.00 94.94 110 SER A CA 1
ATOM 872 C C . SER A 1 110 ? 1.169 10.721 1.522 1.00 94.94 110 SER A C 1
ATOM 874 O O . SER A 1 110 ? 1.933 10.485 2.457 1.00 94.94 110 SER A O 1
ATOM 876 N N . GLN A 1 111 ? 0.361 9.782 1.013 1.00 95.06 111 GLN A N 1
ATOM 877 C CA . GLN A 1 111 ? 0.297 8.416 1.537 1.00 95.06 111 GLN A CA 1
ATOM 878 C C . GLN A 1 111 ? 1.649 7.709 1.435 1.00 95.06 111 GLN A C 1
ATOM 880 O O . GLN A 1 111 ? 2.090 7.101 2.406 1.00 95.06 111 GLN A O 1
ATOM 885 N N . ALA A 1 112 ? 2.324 7.794 0.284 1.00 96.25 112 ALA A N 1
ATOM 886 C CA . ALA A 1 112 ? 3.630 7.168 0.086 1.00 96.25 112 ALA A CA 1
ATOM 887 C C . ALA A 1 112 ? 4.680 7.707 1.072 1.00 96.25 112 ALA A C 1
ATOM 889 O O . ALA A 1 112 ? 5.404 6.923 1.689 1.00 96.25 112 ALA A O 1
ATOM 890 N N . PHE A 1 113 ? 4.727 9.029 1.262 1.00 96.69 113 PHE A N 1
ATOM 891 C CA . PHE A 1 113 ? 5.640 9.683 2.198 1.00 96.69 113 PHE A CA 1
ATOM 892 C C . PHE A 1 113 ? 5.359 9.280 3.650 1.00 96.69 113 PHE A C 1
ATOM 894 O O . PHE A 1 113 ? 6.275 8.883 4.375 1.00 96.69 113 PHE A O 1
ATOM 901 N N . LEU A 1 114 ? 4.095 9.351 4.079 1.00 95.62 114 LEU A N 1
ATOM 902 C CA . LEU A 1 114 ? 3.691 9.026 5.447 1.00 95.62 114 LEU A CA 1
ATOM 903 C C . LEU A 1 114 ? 3.857 7.534 5.746 1.00 95.62 114 LEU A C 1
ATOM 905 O O . LEU A 1 114 ? 4.347 7.170 6.811 1.00 95.62 114 LEU A O 1
ATOM 909 N N . PHE A 1 115 ? 3.512 6.657 4.804 1.00 95.19 115 PHE A N 1
ATOM 910 C CA . PHE A 1 115 ? 3.743 5.220 4.931 1.00 95.19 115 PHE A CA 1
ATOM 911 C C . PHE A 1 115 ? 5.234 4.900 5.090 1.00 95.19 115 PHE A C 1
ATOM 913 O O . PHE A 1 115 ? 5.611 4.210 6.035 1.00 95.19 115 PHE A O 1
ATOM 920 N N . ALA A 1 116 ? 6.091 5.442 4.221 1.00 96.00 116 ALA A N 1
ATOM 921 C CA . ALA A 1 116 ? 7.531 5.214 4.297 1.00 96.00 116 ALA A CA 1
ATOM 922 C C . ALA A 1 116 ? 8.149 5.766 5.590 1.00 96.00 116 ALA A C 1
ATOM 924 O O . ALA A 1 116 ? 8.954 5.088 6.221 1.00 96.00 116 ALA A O 1
ATOM 925 N N . SER A 1 117 ? 7.724 6.955 6.029 1.00 95.31 117 SER A N 1
ATOM 926 C CA . SER A 1 117 ? 8.184 7.557 7.288 1.00 95.31 117 SER A CA 1
ATOM 927 C C . SER A 1 117 ? 7.860 6.675 8.493 1.00 95.31 117 SER A C 1
ATOM 929 O O . SER A 1 117 ? 8.727 6.429 9.327 1.00 95.31 117 SER A O 1
ATOM 931 N N . ARG A 1 118 ? 6.639 6.128 8.548 1.00 93.06 118 ARG A N 1
ATOM 932 C CA . ARG A 1 118 ? 6.230 5.198 9.611 1.00 93.06 118 ARG A CA 1
ATOM 933 C C . ARG A 1 118 ? 7.034 3.905 9.591 1.00 93.06 118 ARG A C 1
ATOM 935 O O . ARG A 1 118 ? 7.431 3.430 10.646 1.00 93.06 118 ARG A O 1
ATOM 942 N N . GLN A 1 119 ? 7.293 3.351 8.409 1.00 93.19 119 GLN A N 1
ATOM 943 C CA . GLN A 1 119 ? 8.091 2.130 8.277 1.00 93.19 119 GLN A CA 1
ATOM 944 C C . GLN A 1 119 ? 9.549 2.320 8.717 1.00 93.19 119 GLN A C 1
ATOM 946 O O . GLN A 1 119 ? 10.150 1.398 9.261 1.00 93.19 119 GLN A O 1
ATOM 951 N N . LEU A 1 120 ? 10.109 3.517 8.521 1.00 92.62 120 LEU A N 1
ATOM 952 C CA . LEU A 1 120 ? 11.436 3.871 9.032 1.00 92.62 120 LEU A CA 1
ATOM 953 C C . LEU A 1 120 ? 11.448 4.079 10.553 1.00 92.62 120 LEU A C 1
ATOM 955 O O . LEU A 1 120 ? 12.486 3.882 11.177 1.00 92.62 120 LEU A O 1
ATOM 959 N N . GLY A 1 121 ? 10.316 4.472 11.146 1.00 90.25 121 GLY A N 1
ATOM 960 C CA . GLY A 1 121 ? 10.215 4.757 12.578 1.00 90.25 121 GLY A CA 1
ATOM 961 C C . GLY A 1 121 ? 10.952 6.022 13.018 1.00 90.25 121 GLY A C 1
ATOM 962 O O . GLY A 1 121 ? 11.212 6.179 14.207 1.00 90.25 121 GLY A O 1
ATOM 963 N N . ASP A 1 122 ? 11.295 6.907 12.080 1.00 85.38 122 ASP A N 1
ATOM 964 C CA . ASP A 1 122 ? 12.102 8.102 12.328 1.00 85.38 122 ASP A CA 1
ATOM 965 C C . ASP A 1 122 ? 11.359 9.376 11.871 1.00 85.38 122 ASP A C 1
ATOM 967 O O . ASP A 1 122 ? 11.061 9.525 10.675 1.00 85.38 122 ASP A O 1
ATOM 971 N N . PRO A 1 123 ? 11.077 10.329 12.785 1.00 90.31 123 PRO A N 1
ATOM 972 C CA . PRO A 1 123 ? 10.442 11.593 12.434 1.00 90.31 123 PRO A CA 1
ATOM 973 C C . PRO A 1 123 ? 11.357 12.555 11.659 1.00 90.31 123 PRO A C 1
ATOM 975 O O . PRO A 1 123 ? 10.857 13.561 11.152 1.00 90.31 123 PRO A O 1
ATOM 978 N N . ALA A 1 124 ? 12.665 12.295 11.527 1.00 92.19 124 ALA A N 1
ATOM 979 C CA . ALA A 1 124 ? 13.607 13.211 10.876 1.00 92.19 124 ALA A CA 1
ATOM 980 C C . ALA A 1 124 ? 13.242 13.518 9.417 1.00 92.19 124 ALA A C 1
ATOM 982 O O . ALA A 1 124 ? 13.445 14.632 8.938 1.00 92.19 124 ALA A O 1
ATOM 983 N N . GLY A 1 125 ? 12.666 12.556 8.693 1.00 93.38 125 GLY A N 1
ATOM 984 C CA . GLY A 1 125 ? 12.156 12.802 7.343 1.00 93.38 125 GLY A CA 1
ATOM 985 C C . GLY A 1 125 ? 11.003 13.805 7.312 1.00 93.38 125 GLY A C 1
ATOM 986 O O . GLY A 1 125 ? 10.997 14.703 6.474 1.00 93.38 125 GLY A O 1
ATOM 987 N N . ILE A 1 126 ? 10.065 13.693 8.258 1.00 95.50 126 ILE A N 1
ATOM 988 C CA . ILE A 1 126 ? 8.941 14.629 8.407 1.00 95.50 126 ILE A CA 1
ATOM 989 C C . ILE A 1 126 ? 9.457 16.012 8.820 1.00 95.50 126 ILE A C 1
ATOM 991 O O . ILE A 1 126 ? 8.994 17.016 8.284 1.00 95.50 126 ILE A O 1
ATOM 995 N N . ALA A 1 127 ? 10.421 16.068 9.745 1.00 94.94 127 ALA A N 1
ATOM 996 C CA . ALA A 1 127 ? 11.031 17.316 10.196 1.00 94.94 127 ALA A CA 1
ATOM 997 C C . ALA A 1 127 ? 11.726 18.059 9.047 1.00 94.94 127 ALA A C 1
ATOM 999 O O . ALA A 1 127 ? 11.419 19.225 8.831 1.00 94.94 127 ALA A O 1
ATOM 1000 N N . ARG A 1 128 ? 12.560 17.362 8.261 1.00 95.00 128 ARG A N 1
ATOM 1001 C CA . ARG A 1 128 ? 13.209 17.938 7.074 1.00 95.00 128 ARG A CA 1
ATOM 1002 C C . ARG A 1 128 ? 12.200 18.466 6.069 1.00 95.00 128 ARG A C 1
ATOM 1004 O O . ARG A 1 128 ? 12.361 19.575 5.590 1.00 95.00 128 ARG A O 1
ATOM 1011 N N . LEU A 1 129 ? 11.142 17.701 5.776 1.00 94.75 129 LEU A N 1
ATOM 1012 C CA . LEU A 1 129 ? 10.115 18.180 4.855 1.00 94.75 129 LEU A CA 1
ATOM 1013 C C . LEU A 1 129 ? 9.486 19.474 5.388 1.00 94.75 129 LEU A C 1
ATOM 1015 O O . LEU A 1 129 ? 9.406 20.434 4.646 1.00 94.75 129 LEU A O 1
ATOM 1019 N N . LEU A 1 130 ? 9.111 19.533 6.672 1.00 95.31 130 LEU A N 1
ATOM 1020 C CA . LEU A 1 130 ? 8.518 20.722 7.304 1.00 95.31 130 LEU A CA 1
ATOM 1021 C C . LEU A 1 130 ? 9.415 21.976 7.309 1.00 95.31 130 LEU A C 1
ATOM 1023 O O . LEU A 1 130 ? 8.886 23.067 7.523 1.00 95.31 130 LEU A O 1
ATOM 1027 N N . GLU A 1 131 ? 10.729 21.837 7.123 1.00 94.88 131 GLU A N 1
ATOM 1028 C CA . GLU A 1 131 ? 11.672 22.960 7.016 1.00 94.88 131 GLU A CA 1
ATOM 1029 C C . GLU A 1 131 ? 11.670 23.605 5.620 1.00 94.88 131 GLU A C 1
ATOM 1031 O O . GLU A 1 131 ? 12.081 24.757 5.481 1.00 94.88 131 GLU A O 1
ATOM 1036 N N . GLU A 1 132 ? 11.170 22.900 4.602 1.00 94.38 132 GLU A N 1
ATOM 1037 C CA . GLU A 1 132 ? 11.134 23.393 3.226 1.00 94.38 132 GLU A CA 1
ATOM 1038 C C . GLU A 1 132 ? 10.018 24.442 3.035 1.00 94.38 132 GLU A C 1
ATOM 1040 O O . GLU A 1 132 ? 8.856 24.206 3.401 1.00 94.38 132 GLU A O 1
ATOM 1045 N N . PRO A 1 133 ? 10.316 25.608 2.433 1.00 88.12 133 PRO A N 1
ATOM 1046 C CA . PRO A 1 133 ? 9.341 26.686 2.281 1.00 88.12 133 PRO A CA 1
ATOM 1047 C C . PRO A 1 133 ? 8.205 26.349 1.301 1.00 88.12 133 PRO A C 1
ATOM 1049 O O . PRO A 1 133 ? 7.122 26.934 1.393 1.00 88.12 133 PRO A O 1
ATOM 1052 N N . GLU A 1 134 ? 8.421 25.403 0.385 1.00 89.94 134 GLU A N 1
ATOM 1053 C CA . GLU A 1 134 ? 7.453 24.966 -0.622 1.00 89.94 134 GLU A CA 1
ATOM 1054 C C . GLU A 1 134 ? 6.475 23.887 -0.128 1.00 89.94 134 GLU A C 1
ATOM 1056 O O . GLU A 1 134 ? 5.624 23.443 -0.903 1.00 89.94 134 GLU A O 1
ATOM 1061 N N . VAL A 1 135 ? 6.536 23.456 1.142 1.00 90.06 135 VAL A N 1
ATOM 1062 C CA . VAL A 1 135 ? 5.568 22.471 1.653 1.00 90.06 135 VAL A CA 1
ATOM 1063 C C . VAL A 1 135 ? 4.134 22.981 1.500 1.00 90.06 135 VAL A C 1
ATOM 1065 O O . VAL A 1 135 ? 3.805 24.076 1.975 1.00 90.06 135 VAL A O 1
ATOM 1068 N N . PRO A 1 136 ? 3.226 22.171 0.920 1.00 89.19 136 PRO A N 1
ATOM 1069 C CA . PRO A 1 136 ? 1.822 22.534 0.829 1.00 89.19 136 PRO A CA 1
A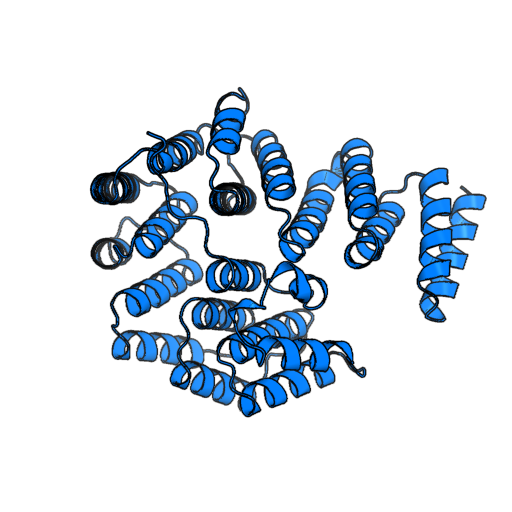TOM 1070 C C . PRO A 1 136 ? 1.225 22.823 2.211 1.00 89.19 136 PRO A C 1
ATOM 1072 O O . PRO A 1 136 ? 1.167 21.950 3.079 1.00 89.19 136 PRO A O 1
ATOM 1075 N N . ARG A 1 137 ? 0.719 24.048 2.408 1.00 88.75 137 ARG A N 1
ATOM 1076 C CA . ARG A 1 137 ? 0.154 24.511 3.694 1.00 88.75 137 ARG A CA 1
ATOM 1077 C C . ARG A 1 137 ? -0.990 23.638 4.208 1.00 88.75 137 ARG A C 1
ATOM 1079 O O . ARG A 1 137 ? -1.209 23.556 5.411 1.00 88.75 137 ARG A O 1
ATOM 1086 N N . THR A 1 138 ? -1.726 23.005 3.299 1.00 88.69 138 THR A N 1
ATOM 1087 C CA . THR A 1 138 ? -2.809 22.062 3.609 1.00 88.69 138 THR A CA 1
AT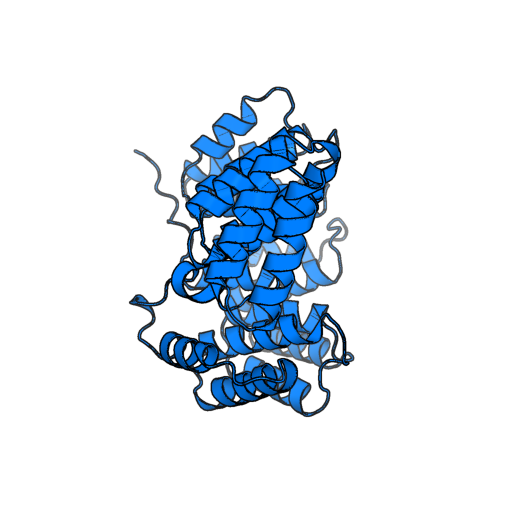OM 1088 C C . THR A 1 138 ? -2.291 20.759 4.221 1.00 88.69 138 THR A C 1
ATOM 1090 O O . THR A 1 138 ? -2.997 20.149 5.015 1.00 88.69 138 THR A O 1
ATOM 1093 N N . LEU A 1 139 ? -1.050 20.363 3.924 1.00 90.81 139 LEU A N 1
ATOM 1094 C CA . LEU A 1 139 ? -0.415 19.151 4.446 1.00 90.81 139 LEU A CA 1
ATOM 1095 C C . LEU A 1 139 ? 0.309 19.389 5.783 1.00 90.81 139 LEU A C 1
ATOM 1097 O O . LEU A 1 139 ? 0.453 18.469 6.588 1.00 90.81 139 LEU A O 1
ATOM 1101 N N . THR A 1 140 ? 0.738 20.624 6.053 1.00 92.12 140 THR A N 1
ATOM 1102 C CA . THR A 1 140 ? 1.477 21.001 7.270 1.00 92.12 140 THR A CA 1
ATOM 1103 C C . THR A 1 140 ? 0.808 20.557 8.584 1.00 92.12 140 THR A C 1
ATOM 1105 O O . THR A 1 140 ? 1.527 20.067 9.459 1.00 92.12 140 THR A O 1
ATOM 1108 N N . PRO A 1 141 ? -0.524 20.674 8.786 1.00 93.19 141 PRO A N 1
ATOM 1109 C CA . PRO A 1 141 ? -1.168 20.190 10.009 1.00 93.19 141 PRO A CA 1
ATOM 1110 C C . PRO A 1 141 ? -1.028 18.676 10.195 1.00 93.19 141 PRO A C 1
ATOM 1112 O O . PRO A 1 141 ? -0.751 18.224 11.304 1.00 93.19 141 PRO A O 1
ATOM 1115 N N . LEU A 1 142 ? -1.165 17.904 9.113 1.00 93.94 142 LEU A N 1
ATOM 1116 C CA . LEU A 1 142 ? -1.041 16.450 9.148 1.00 93.94 142 LEU A CA 1
ATOM 1117 C C . LEU A 1 142 ? 0.404 16.010 9.420 1.00 93.94 142 LEU A C 1
ATOM 1119 O O . LEU A 1 142 ? 0.628 15.121 10.234 1.00 93.94 142 LEU A O 1
ATOM 1123 N N . LEU A 1 143 ? 1.394 16.666 8.808 1.00 95.25 143 LEU A N 1
ATOM 1124 C CA . LEU A 1 143 ? 2.811 16.396 9.088 1.00 95.25 143 LEU A CA 1
ATOM 1125 C C . LEU A 1 143 ? 3.179 16.725 10.539 1.00 95.25 143 LEU A C 1
ATOM 1127 O O . LEU A 1 143 ? 3.908 15.972 11.178 1.00 95.25 143 LEU A O 1
ATOM 1131 N N . ASN A 1 144 ? 2.655 17.826 11.085 1.00 95.19 144 ASN A N 1
ATOM 1132 C CA . ASN A 1 144 ? 2.860 18.166 12.492 1.00 95.19 144 ASN A CA 1
ATOM 1133 C C . ASN A 1 144 ? 2.211 17.155 13.440 1.00 95.19 144 ASN A C 1
ATOM 1135 O O . ASN A 1 144 ? 2.832 16.811 14.445 1.00 95.19 144 ASN A O 1
ATOM 1139 N N . LEU A 1 145 ? 1.005 16.676 13.115 1.00 95.12 145 LEU A N 1
ATOM 1140 C CA . LEU A 1 145 ? 0.354 15.592 13.846 1.00 95.12 145 LEU A CA 1
ATOM 1141 C C . LEU A 1 145 ? 1.225 14.335 13.814 1.00 95.12 145 LEU A C 1
ATOM 1143 O O . LEU A 1 145 ? 1.598 13.832 14.861 1.00 95.12 145 LEU A O 1
ATOM 1147 N N . GLU A 1 146 ? 1.621 13.859 12.634 1.00 94.81 146 GLU A N 1
ATOM 1148 C CA . GLU A 1 146 ? 2.445 12.652 12.514 1.00 94.81 146 GLU A CA 1
ATOM 1149 C C . GLU A 1 146 ? 3.774 12.778 13.259 1.00 94.81 146 GLU A C 1
ATOM 1151 O O . GLU A 1 146 ? 4.165 11.847 13.955 1.00 94.81 146 GLU A O 1
ATOM 1156 N N . ARG A 1 147 ? 4.428 13.945 13.207 1.00 94.56 147 ARG A N 1
ATOM 1157 C CA . ARG A 1 147 ? 5.635 14.217 13.996 1.00 94.56 147 ARG A CA 1
ATOM 1158 C C . ARG A 1 147 ? 5.372 14.144 15.503 1.00 94.56 147 ARG A C 1
ATOM 1160 O O . ARG A 1 147 ? 6.189 13.571 16.218 1.00 94.56 147 ARG A O 1
ATOM 1167 N N . SER A 1 148 ? 4.268 14.710 15.998 1.00 93.25 148 SER A N 1
ATOM 1168 C CA . SER A 1 148 ? 3.969 14.693 17.437 1.00 93.25 148 SER A CA 1
ATOM 1169 C C . SER A 1 148 ? 3.648 13.289 17.946 1.00 93.25 148 SER A C 1
ATOM 1171 O O . SER A 1 148 ? 4.013 12.958 19.072 1.00 93.25 148 SER A O 1
ATOM 1173 N N . LEU A 1 149 ? 3.070 12.416 17.114 1.00 92.88 149 LEU A N 1
ATOM 1174 C CA . LEU A 1 149 ? 2.808 11.024 17.495 1.00 92.88 149 LEU A CA 1
ATOM 1175 C C . LEU A 1 149 ? 4.080 10.247 17.880 1.00 92.88 149 LEU A C 1
ATOM 1177 O O . LEU A 1 149 ? 3.960 9.257 18.592 1.00 92.88 149 LEU A O 1
ATOM 1181 N N . TYR A 1 150 ? 5.278 10.689 17.477 1.00 89.62 150 TYR A N 1
ATOM 1182 C CA . TYR A 1 150 ? 6.536 10.045 17.879 1.00 89.62 150 TYR A CA 1
ATOM 1183 C C . TYR A 1 150 ? 6.946 10.293 19.331 1.00 89.62 150 TYR A C 1
ATOM 1185 O O . TYR A 1 150 ? 7.719 9.512 19.877 1.00 89.62 150 TYR A O 1
ATOM 1193 N N . VAL A 1 151 ? 6.433 11.353 19.958 1.00 89.69 151 VAL A N 1
ATOM 1194 C CA . VAL A 1 151 ? 6.821 11.744 21.325 1.00 89.69 151 VAL A CA 1
ATOM 1195 C C . VAL A 1 151 ? 5.699 11.563 22.345 1.00 89.69 151 VAL A C 1
ATOM 1197 O O . VAL A 1 151 ? 5.953 11.574 23.544 1.00 89.69 151 VAL A O 1
ATOM 1200 N N . LEU A 1 152 ? 4.460 11.406 21.880 1.00 89.94 152 LEU A N 1
ATOM 1201 C CA . LEU A 1 152 ? 3.280 11.285 22.731 1.00 89.94 152 LEU A CA 1
ATOM 1202 C C . LEU A 1 152 ? 3.113 9.867 23.298 1.00 89.94 152 LEU A C 1
ATOM 1204 O O . LEU A 1 152 ? 3.364 8.864 22.623 1.00 89.94 152 LEU A O 1
ATOM 1208 N N . GLY A 1 153 ? 2.597 9.776 24.525 1.00 88.12 153 GLY A N 1
ATOM 1209 C CA . GLY A 1 153 ? 2.190 8.505 25.121 1.00 88.12 153 GLY A CA 1
ATOM 1210 C C . GLY A 1 153 ? 0.967 7.891 24.414 1.00 88.12 153 GLY A C 1
ATOM 1211 O O . GLY A 1 153 ? 0.250 8.580 23.691 1.00 88.12 153 GLY A O 1
ATOM 1212 N N . PRO A 1 154 ? 0.661 6.592 24.607 1.00 86.56 154 PRO A N 1
ATOM 1213 C CA . PRO A 1 154 ? -0.447 5.923 23.913 1.00 86.56 154 PRO A CA 1
ATOM 1214 C C . PRO A 1 154 ? -1.812 6.619 24.024 1.00 86.56 154 PRO A C 1
ATOM 1216 O O . PRO A 1 154 ? -2.502 6.764 23.017 1.00 86.56 154 PRO A O 1
ATOM 1219 N N . THR A 1 155 ? -2.186 7.085 25.217 1.00 87.81 155 THR A N 1
ATOM 1220 C CA . THR A 1 155 ? -3.454 7.801 25.434 1.00 87.81 155 THR A CA 1
ATOM 1221 C C . THR A 1 155 ? -3.470 9.141 24.701 1.00 87.81 155 THR A C 1
ATOM 1223 O O . THR A 1 155 ? -4.406 9.430 23.965 1.00 87.81 155 THR A O 1
ATOM 1226 N N . GLU A 1 156 ? -2.394 9.919 24.821 1.00 92.31 156 GLU A N 1
ATOM 1227 C CA . GLU A 1 156 ? -2.276 11.238 24.192 1.00 92.31 156 GLU A CA 1
ATOM 1228 C C . GLU A 1 156 ? -2.276 11.146 22.661 1.00 92.31 156 GLU A C 1
ATOM 1230 O O . GLU A 1 156 ? -2.851 12.000 21.988 1.00 92.31 156 GLU A O 1
ATOM 1235 N N . ARG A 1 157 ? -1.678 10.086 22.097 1.00 91.94 157 ARG A N 1
ATOM 1236 C CA . ARG A 1 157 ? -1.730 9.798 20.655 1.00 91.94 157 ARG A CA 1
ATOM 1237 C C . ARG A 1 157 ? -3.165 9.592 20.189 1.00 91.94 157 ARG A C 1
ATOM 1239 O O . ARG A 1 157 ? -3.572 10.187 19.193 1.00 91.94 157 ARG A O 1
ATOM 1246 N N . ALA A 1 158 ? -3.937 8.785 20.915 1.00 89.75 158 ALA A N 1
ATOM 1247 C CA . ALA A 1 158 ? -5.339 8.555 20.593 1.00 89.75 158 ALA A CA 1
ATOM 1248 C C . ALA A 1 158 ? -6.169 9.846 20.672 1.00 89.75 158 ALA A C 1
ATOM 1250 O O . ALA A 1 158 ? -6.962 10.109 19.769 1.00 89.75 158 ALA A O 1
ATOM 1251 N N . ASP A 1 159 ? -5.952 10.667 21.699 1.00 91.25 159 ASP A N 1
ATOM 1252 C CA . ASP A 1 159 ? -6.667 11.934 21.874 1.00 91.25 159 ASP A CA 1
ATOM 1253 C C . ASP A 1 159 ? -6.305 12.950 20.778 1.00 91.25 159 ASP A C 1
ATOM 1255 O O . ASP A 1 159 ? -7.188 13.594 20.206 1.00 91.25 159 ASP A O 1
ATOM 1259 N N . ALA A 1 160 ? -5.021 13.050 20.415 1.00 93.88 160 ALA A N 1
ATOM 1260 C CA . ALA A 1 160 ? -4.557 13.904 19.323 1.00 93.88 160 ALA A CA 1
ATOM 1261 C C . ALA A 1 160 ? -5.158 13.484 17.971 1.00 93.88 160 ALA A C 1
ATOM 1263 O O . ALA A 1 160 ? -5.622 14.333 17.204 1.00 93.88 160 ALA A O 1
ATOM 1264 N N . LEU A 1 161 ? -5.203 12.178 17.695 1.00 94.06 161 LEU A N 1
ATOM 1265 C CA . LEU A 1 161 ? -5.838 11.627 16.498 1.00 94.06 161 LEU A CA 1
ATOM 1266 C C . LEU A 1 161 ? -7.353 11.876 16.490 1.00 94.06 161 LEU A C 1
ATOM 1268 O O . LEU A 1 161 ? -7.895 12.290 15.469 1.00 94.06 161 LEU A O 1
ATOM 1272 N N . ALA A 1 162 ? -8.040 11.688 17.618 1.00 90.00 162 ALA A N 1
ATOM 1273 C CA . ALA A 1 162 ? -9.475 11.950 17.733 1.00 90.00 162 ALA A CA 1
ATOM 1274 C C . ALA A 1 162 ? -9.808 13.436 17.508 1.00 90.00 162 ALA A C 1
ATOM 1276 O O . ALA A 1 162 ? -10.751 13.771 16.788 1.00 90.00 162 ALA A O 1
ATOM 1277 N N . ALA A 1 163 ? -8.997 14.338 18.065 1.00 90.69 163 ALA A N 1
ATOM 1278 C CA . ALA A 1 163 ? -9.132 15.773 17.843 1.00 90.69 163 ALA A CA 1
ATOM 1279 C C . ALA A 1 163 ? -8.883 16.157 16.375 1.00 90.69 163 ALA A C 1
ATOM 1281 O O . ALA A 1 163 ? -9.590 17.008 15.829 1.00 90.69 163 ALA A O 1
ATOM 1282 N N . ALA A 1 164 ? -7.906 15.524 15.718 1.00 91.81 164 ALA A N 1
ATOM 1283 C CA . ALA A 1 164 ? -7.642 15.726 14.296 1.00 91.81 164 ALA A CA 1
ATOM 1284 C C . ALA A 1 164 ? -8.798 15.215 13.422 1.00 91.81 164 ALA A C 1
ATOM 1286 O O . ALA A 1 164 ? -9.217 15.913 12.501 1.00 91.81 164 ALA A O 1
ATOM 1287 N N . ALA A 1 165 ? -9.359 14.050 13.750 1.00 87.88 165 ALA A N 1
ATOM 1288 C CA . ALA A 1 165 ? -10.506 13.461 13.067 1.00 87.88 165 ALA A CA 1
ATOM 1289 C C . ALA A 1 165 ? -11.733 14.386 13.092 1.00 87.88 165 ALA A C 1
ATOM 1291 O O . ALA A 1 165 ? -12.369 14.591 12.063 1.00 87.88 165 ALA A O 1
ATOM 1292 N N . ALA A 1 166 ? -12.031 14.998 14.241 1.00 82.94 166 ALA A N 1
ATOM 1293 C CA . ALA A 1 166 ? -13.161 15.918 14.387 1.00 82.94 166 ALA A CA 1
ATOM 1294 C C . ALA A 1 166 ? -12.994 17.242 13.614 1.00 82.94 166 ALA A C 1
ATOM 1296 O O . ALA A 1 166 ? -13.974 17.938 13.357 1.00 82.94 166 ALA A O 1
ATOM 1297 N N . ARG A 1 167 ? -11.753 17.612 13.276 1.00 83.00 167 ARG A N 1
ATOM 1298 C CA . ARG A 1 167 ? -11.407 18.867 12.592 1.00 83.00 167 ARG A CA 1
ATOM 1299 C C . ARG A 1 167 ? -11.092 18.699 11.111 1.00 83.00 167 ARG A C 1
ATOM 1301 O O . ARG A 1 167 ? -10.896 19.711 10.439 1.00 83.00 167 ARG A O 1
ATOM 1308 N N . SER A 1 168 ? -10.939 17.467 10.636 1.00 74.00 168 SER A N 1
ATOM 1309 C CA . SER A 1 168 ? -10.486 17.216 9.274 1.00 74.00 168 SER A CA 1
ATOM 1310 C C . SER A 1 168 ? -11.528 17.697 8.267 1.00 74.00 168 SER A C 1
ATOM 1312 O O . SER A 1 168 ? -12.724 17.481 8.450 1.00 74.00 168 SER A O 1
ATOM 1314 N N . LEU A 1 169 ? -11.063 18.395 7.232 1.00 68.62 169 LEU A N 1
ATOM 1315 C CA . LEU A 1 169 ? -11.915 18.988 6.198 1.00 68.62 169 LEU A CA 1
ATOM 1316 C C . LEU A 1 169 ? -11.707 18.339 4.827 1.00 68.62 169 LEU A C 1
ATOM 1318 O O . LEU A 1 169 ? -12.537 18.538 3.942 1.00 68.62 169 LEU A O 1
ATOM 1322 N N . ASP A 1 170 ? -10.615 17.593 4.635 1.00 87.00 170 ASP A N 1
ATOM 1323 C CA . ASP A 1 170 ? -10.309 16.927 3.373 1.00 87.00 170 ASP A CA 1
ATOM 1324 C C . ASP A 1 170 ? -10.397 15.389 3.497 1.00 87.00 170 ASP A C 1
ATOM 1326 O O . ASP A 1 170 ? -10.063 14.831 4.554 1.00 87.00 170 ASP A O 1
ATOM 1330 N N . PRO A 1 171 ? -10.835 14.691 2.427 1.00 89.56 171 PRO A N 1
ATOM 1331 C CA . PRO A 1 171 ? -11.015 13.239 2.443 1.00 89.56 171 PRO A CA 1
ATOM 1332 C C . PRO A 1 171 ? -9.742 12.467 2.797 1.00 89.56 171 PRO A C 1
ATOM 1334 O O . PRO A 1 171 ? -9.791 11.530 3.591 1.00 89.56 171 PRO A O 1
ATOM 1337 N N . PHE A 1 172 ? -8.587 12.890 2.270 1.00 90.50 172 PHE A N 1
ATO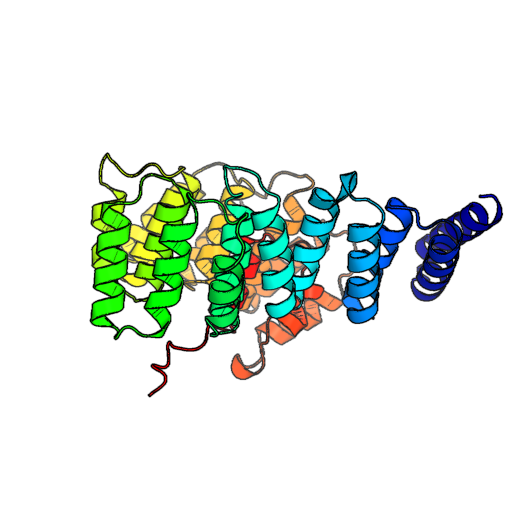M 1338 C CA . PHE A 1 172 ? -7.319 12.192 2.478 1.00 90.50 172 PHE A CA 1
ATOM 1339 C C . PHE A 1 172 ? -6.877 12.242 3.944 1.00 90.50 172 PHE A C 1
ATOM 1341 O O . PHE A 1 172 ? -6.580 11.203 4.533 1.00 90.50 172 PHE A O 1
ATOM 1348 N N . THR A 1 173 ? -6.871 13.427 4.560 1.00 91.56 173 THR A N 1
ATOM 1349 C CA . THR A 1 173 ? -6.529 13.570 5.980 1.00 91.56 173 THR A CA 1
ATOM 1350 C C . THR A 1 173 ? -7.511 12.795 6.855 1.00 91.56 173 THR A C 1
ATOM 1352 O O . THR A 1 173 ? -7.084 12.134 7.802 1.00 91.56 173 THR A O 1
ATOM 1355 N N . THR A 1 174 ? -8.809 12.826 6.532 1.00 92.12 174 THR A N 1
ATOM 1356 C CA . THR A 1 174 ? -9.834 12.068 7.268 1.00 92.12 174 THR A CA 1
ATOM 1357 C C . THR A 1 174 ? -9.546 10.570 7.210 1.00 92.12 174 THR A C 1
ATOM 1359 O O . THR A 1 174 ? -9.461 9.907 8.246 1.00 92.12 174 THR A O 1
ATOM 1362 N N . TYR A 1 175 ? -9.331 10.052 6.000 1.00 93.62 175 TYR A N 1
ATOM 1363 C CA . TYR A 1 175 ? -9.006 8.655 5.761 1.00 93.62 175 TYR A CA 1
ATOM 1364 C C . TYR A 1 175 ? -7.743 8.231 6.519 1.00 93.62 175 TYR A C 1
ATOM 1366 O O . TYR A 1 175 ? -7.763 7.251 7.267 1.00 93.62 175 TYR A O 1
ATOM 1374 N N . HIS A 1 176 ? -6.662 9.007 6.386 1.00 94.12 176 HIS A N 1
ATOM 1375 C CA . HIS A 1 176 ? -5.387 8.739 7.047 1.00 94.12 176 HIS A CA 1
ATOM 1376 C C . HIS A 1 176 ? -5.539 8.708 8.570 1.00 94.12 176 HIS A C 1
ATOM 1378 O O . HIS A 1 176 ? -5.142 7.735 9.205 1.00 94.12 176 HIS A O 1
ATOM 1384 N N . VAL A 1 177 ? -6.163 9.722 9.177 1.00 94.50 177 VAL A N 1
ATOM 1385 C CA . VAL A 1 177 ? -6.349 9.772 10.638 1.00 94.50 177 VAL A CA 1
ATOM 1386 C C . VAL A 1 177 ? -7.174 8.583 11.138 1.00 94.50 177 VAL A C 1
ATOM 1388 O O . VAL A 1 177 ? -6.848 8.013 12.180 1.00 94.50 177 VAL A O 1
ATOM 1391 N N . PHE A 1 178 ? -8.198 8.153 10.395 1.00 95.06 178 PHE A N 1
ATOM 1392 C CA . PHE A 1 178 ? -8.987 6.979 10.778 1.00 95.06 178 PHE A CA 1
ATOM 1393 C C . PHE A 1 178 ? -8.149 5.701 10.699 1.00 95.06 178 PHE A C 1
ATOM 1395 O O . PHE A 1 178 ? -8.195 4.897 11.628 1.00 95.06 178 PHE A O 1
ATOM 1402 N N . GLN A 1 179 ? -7.323 5.529 9.659 1.00 94.00 179 GLN A N 1
ATOM 1403 C CA . GLN A 1 179 ? -6.377 4.409 9.602 1.00 94.00 179 GLN A CA 1
ATOM 1404 C C . GLN A 1 179 ? -5.428 4.408 10.807 1.00 94.00 179 GLN A C 1
ATOM 1406 O O . GLN A 1 179 ? -5.212 3.363 11.420 1.00 94.00 179 GLN A O 1
ATOM 1411 N N . ARG A 1 180 ? -4.909 5.576 11.201 1.00 93.25 180 ARG A N 1
ATOM 1412 C CA . ARG A 1 180 ? -4.024 5.700 12.368 1.00 93.25 180 ARG A CA 1
ATOM 1413 C C . ARG A 1 180 ? -4.737 5.343 13.674 1.00 93.25 180 ARG A C 1
ATOM 1415 O O . ARG A 1 180 ? -4.168 4.621 14.485 1.00 93.25 180 ARG A O 1
ATOM 1422 N N . LEU A 1 181 ? -5.995 5.750 13.859 1.00 93.44 181 LEU A N 1
ATOM 1423 C CA . LEU A 1 181 ? -6.807 5.318 15.007 1.00 93.44 181 LEU A CA 1
ATOM 1424 C C . LEU A 1 181 ? -6.995 3.793 15.046 1.00 93.44 181 LEU A C 1
ATOM 1426 O O . LEU A 1 181 ? -6.928 3.195 16.120 1.00 93.44 181 LEU A O 1
ATOM 1430 N N . LEU A 1 182 ? -7.199 3.147 13.893 1.00 93.31 182 LEU A N 1
ATOM 1431 C CA . LEU A 1 182 ? -7.320 1.686 13.810 1.00 93.31 182 LEU A CA 1
ATOM 1432 C C . LEU A 1 182 ? -6.012 0.970 14.167 1.00 93.31 182 LEU A C 1
ATOM 1434 O O . LEU A 1 182 ? -6.044 -0.047 14.866 1.00 93.31 182 LEU A O 1
ATOM 1438 N N . GLU A 1 183 ? -4.870 1.513 13.746 1.00 89.44 183 GLU A N 1
ATOM 1439 C CA . GLU A 1 183 ? -3.543 1.004 14.111 1.00 89.44 183 GLU A CA 1
ATOM 1440 C C . GLU A 1 183 ? -3.281 1.116 15.623 1.00 89.44 183 GLU A C 1
ATOM 1442 O O . GLU A 1 183 ? -2.750 0.181 16.221 1.00 89.44 183 GLU A O 1
ATOM 1447 N N . GLU A 1 184 ? -3.762 2.185 16.270 1.00 88.56 184 GLU A N 1
ATOM 1448 C CA . GLU A 1 184 ? -3.755 2.351 17.736 1.00 88.56 184 GLU A CA 1
ATOM 1449 C C . GLU A 1 184 ? -4.845 1.534 18.461 1.00 88.56 184 GLU A C 1
ATOM 1451 O O . GLU A 1 184 ? -5.064 1.702 19.660 1.00 88.56 184 GLU A O 1
ATOM 1456 N N . ARG A 1 185 ? -5.553 0.641 17.754 1.00 90.62 185 ARG A N 1
ATOM 1457 C CA . ARG A 1 185 ? -6.659 -0.181 18.283 1.00 90.62 185 ARG A CA 1
ATOM 1458 C C . ARG A 1 185 ? -7.832 0.633 18.848 1.00 90.62 185 ARG A C 1
ATOM 1460 O O . ARG A 1 185 ? -8.621 0.108 19.629 1.00 90.62 185 ARG A O 1
ATOM 1467 N N . ARG A 1 186 ? -8.004 1.881 18.405 1.00 91.81 186 ARG A N 1
ATOM 1468 C CA . ARG A 1 186 ? -9.094 2.791 18.803 1.00 91.81 186 ARG A CA 1
ATOM 1469 C C . ARG A 1 186 ? -10.261 2.789 17.817 1.00 91.81 186 ARG A C 1
ATOM 1471 O O . ARG A 1 186 ? -10.780 3.831 17.417 1.00 91.81 186 ARG A O 1
ATOM 1478 N N . ALA A 1 187 ? -10.683 1.596 17.406 1.00 92.81 187 ALA A N 1
ATOM 1479 C CA . ALA A 1 187 ? -11.800 1.415 16.478 1.00 92.81 187 ALA A CA 1
ATOM 1480 C C . ALA A 1 187 ? -13.157 1.860 17.065 1.00 92.81 187 ALA A C 1
ATOM 1482 O O . ALA A 1 187 ? -14.080 2.176 16.314 1.00 92.81 187 ALA A O 1
ATOM 1483 N N . ASP A 1 188 ? -13.255 1.940 18.397 1.00 91.31 188 ASP A N 1
ATOM 1484 C CA . ASP A 1 188 ? -14.384 2.509 19.140 1.00 91.31 188 ASP A CA 1
ATOM 1485 C C . ASP A 1 188 ? -14.664 3.967 18.756 1.00 91.31 188 ASP A C 1
ATOM 1487 O O . ASP A 1 188 ? -15.823 4.371 18.679 1.00 91.31 188 ASP A O 1
ATOM 1491 N N . LEU A 1 189 ? -13.610 4.734 18.459 1.00 90.12 189 LEU A N 1
ATOM 1492 C CA . LEU A 1 189 ? -13.716 6.134 18.053 1.00 90.12 189 LEU A CA 1
ATOM 1493 C C . LEU A 1 189 ? -14.044 6.291 16.565 1.00 90.12 189 LEU A C 1
ATOM 1495 O O . LEU A 1 189 ? -14.686 7.261 16.176 1.00 90.12 189 LEU A O 1
ATOM 1499 N N . VAL A 1 190 ? -13.622 5.342 15.728 1.00 92.44 190 VAL A N 1
ATOM 1500 C CA . VAL A 1 190 ? -13.756 5.435 14.266 1.00 92.44 190 VAL A CA 1
ATOM 1501 C C . VAL A 1 190 ? -15.182 5.138 13.806 1.00 92.44 190 VAL A C 1
ATOM 1503 O O . VAL A 1 190 ? -15.719 5.857 12.964 1.00 92.44 190 VAL A O 1
ATOM 1506 N N . LEU A 1 191 ? -15.822 4.101 14.360 1.00 88.56 191 LEU A N 1
ATOM 1507 C CA . LEU A 1 191 ? -17.133 3.649 13.883 1.00 88.56 191 LEU A CA 1
ATOM 1508 C C . LEU A 1 191 ? -18.225 4.738 13.940 1.00 88.56 191 LEU A C 1
ATOM 1510 O O . LEU A 1 191 ? -18.917 4.907 12.933 1.00 88.56 191 LEU A O 1
ATOM 1514 N N . PRO A 1 192 ? -18.388 5.500 15.043 1.00 87.38 192 PRO A N 1
ATOM 1515 C CA . PRO A 1 192 ? -19.373 6.579 15.094 1.00 87.38 192 PRO A CA 1
ATOM 1516 C C . PRO A 1 192 ? -19.063 7.680 14.077 1.00 87.38 192 PRO A C 1
ATOM 1518 O O . PRO A 1 192 ? -19.965 8.166 13.394 1.00 87.38 192 PRO A O 1
ATOM 1521 N N . LEU A 1 193 ? -17.782 8.029 13.923 1.00 85.69 193 LEU A N 1
ATOM 1522 C CA . LEU A 1 193 ? -17.342 9.083 13.012 1.00 85.69 193 LEU A CA 1
ATOM 1523 C C . LEU A 1 193 ? -17.589 8.721 11.544 1.00 85.69 193 LEU A C 1
ATOM 1525 O O . LEU A 1 193 ? -18.038 9.575 10.789 1.00 85.69 193 LEU A O 1
ATOM 1529 N N . LEU A 1 194 ? -17.407 7.455 11.152 1.00 86.44 194 LEU A N 1
ATOM 1530 C CA . LEU A 1 194 ? -17.723 6.965 9.800 1.00 86.44 194 LEU A CA 1
ATOM 1531 C C . LEU A 1 194 ? -19.200 7.124 9.409 1.00 86.44 194 LEU A C 1
ATOM 1533 O O . LEU A 1 194 ? -19.526 7.065 8.225 1.00 86.44 194 LEU A O 1
ATOM 1537 N N . THR A 1 195 ? -20.096 7.275 10.387 1.00 80.38 195 THR A N 1
ATOM 1538 C CA . THR A 1 195 ? -21.536 7.478 10.158 1.00 80.38 195 THR A CA 1
ATOM 1539 C C . THR A 1 195 ? -21.971 8.940 10.261 1.00 80.38 195 THR A C 1
ATOM 1541 O O . THR A 1 195 ? -23.139 9.248 10.027 1.00 80.38 195 THR A O 1
ATOM 1544 N N . SER A 1 196 ? -21.049 9.846 10.595 1.00 82.06 196 SER A N 1
ATOM 1545 C CA . SER A 1 196 ? -21.346 11.266 10.768 1.00 82.06 196 SER A CA 1
ATOM 1546 C C . SER A 1 196 ? -21.548 11.970 9.417 1.00 82.06 196 SER A C 1
ATOM 1548 O O . SER A 1 196 ? -20.723 11.798 8.521 1.00 82.06 196 SER A O 1
ATOM 1550 N N . PRO A 1 197 ? -22.563 12.848 9.272 1.00 73.62 197 PRO A N 1
ATOM 1551 C CA . PRO A 1 197 ? -22.861 13.540 8.009 1.00 73.62 197 PRO A CA 1
ATOM 1552 C C . PRO A 1 197 ? -21.731 14.420 7.451 1.00 73.62 197 PRO A C 1
ATOM 1554 O O . PRO A 1 197 ? -21.773 14.798 6.286 1.00 73.62 197 PRO A O 1
ATOM 1557 N N . GLY A 1 198 ? -20.751 14.788 8.282 1.00 73.62 198 GLY A N 1
ATOM 1558 C CA . GLY A 1 198 ? -19.621 15.639 7.897 1.00 73.62 198 GLY A CA 1
ATOM 1559 C C . GLY A 1 198 ? -18.430 14.896 7.286 1.00 73.62 198 GLY A C 1
ATOM 1560 O O . GLY A 1 198 ? -17.498 15.551 6.835 1.00 73.62 198 GLY A O 1
ATOM 1561 N N . VAL A 1 199 ? -18.433 13.559 7.273 1.00 80.56 199 VAL A N 1
ATOM 1562 C CA . VAL A 1 199 ? -17.329 12.766 6.717 1.00 80.56 199 VAL A CA 1
ATOM 1563 C C . VAL A 1 199 ? -17.562 12.523 5.229 1.00 80.56 199 VAL A C 1
ATOM 1565 O O . VAL A 1 199 ? -18.481 11.805 4.838 1.00 80.56 199 VAL A O 1
ATOM 1568 N N . THR A 1 200 ? -16.707 13.112 4.396 1.00 83.62 200 THR A N 1
ATOM 1569 C CA . THR A 1 200 ? -16.719 12.955 2.939 1.00 83.62 200 THR A CA 1
ATOM 1570 C C . THR A 1 200 ? -15.623 11.980 2.515 1.00 83.62 200 THR A C 1
ATOM 1572 O O . THR A 1 200 ? -14.485 12.360 2.268 1.00 83.62 200 THR A O 1
ATOM 1575 N N . LEU A 1 201 ? -15.969 10.697 2.448 1.00 88.81 201 LEU A N 1
ATOM 1576 C CA . LEU A 1 201 ? -15.108 9.638 1.915 1.00 88.81 201 LEU A CA 1
ATOM 1577 C C . LEU A 1 201 ? -15.773 9.022 0.693 1.00 88.81 201 LEU A C 1
ATOM 1579 O O . LEU A 1 201 ? -17.004 8.966 0.630 1.00 88.81 201 LEU A O 1
ATOM 1583 N N . ASP A 1 202 ? -14.973 8.536 -0.253 1.00 90.88 202 ASP A N 1
ATOM 1584 C CA . ASP A 1 202 ? -15.539 7.762 -1.352 1.00 90.88 202 ASP A CA 1
ATOM 1585 C C . ASP A 1 202 ? -16.052 6.387 -0.867 1.00 90.88 202 ASP A C 1
ATOM 1587 O O . ASP A 1 202 ? -15.726 5.908 0.227 1.00 90.88 202 ASP A O 1
ATOM 1591 N N . ASP A 1 203 ? -16.883 5.734 -1.682 1.00 90.31 203 ASP A N 1
ATOM 1592 C CA . ASP A 1 203 ? -17.491 4.442 -1.336 1.00 90.31 203 ASP A CA 1
ATOM 1593 C C . ASP A 1 203 ? -16.450 3.354 -1.028 1.00 90.31 203 ASP A C 1
ATOM 1595 O O . ASP A 1 203 ? -16.704 2.450 -0.224 1.00 90.31 203 ASP A O 1
ATOM 1599 N N . ARG A 1 204 ? -15.284 3.406 -1.680 1.00 92.12 204 ARG A N 1
ATOM 1600 C CA . ARG A 1 204 ? -14.226 2.402 -1.548 1.00 92.12 204 ARG A CA 1
ATOM 1601 C C . ARG A 1 204 ? -13.454 2.607 -0.245 1.00 92.12 204 ARG A C 1
ATOM 1603 O O . ARG A 1 204 ? -13.250 1.641 0.492 1.00 92.12 204 ARG A O 1
ATOM 1610 N N . GLU A 1 205 ? -13.049 3.834 0.048 1.00 92.88 205 GLU A N 1
ATOM 1611 C CA . GLU A 1 205 ? -12.409 4.256 1.293 1.00 92.88 205 GLU A CA 1
ATOM 1612 C C . GLU A 1 205 ? -13.315 3.981 2.494 1.00 92.88 205 GLU A C 1
ATOM 1614 O O . GLU A 1 205 ? -12.874 3.390 3.484 1.00 92.88 205 GLU A O 1
ATOM 1619 N N . ASN A 1 206 ? -14.604 4.317 2.378 1.00 93.12 206 ASN A N 1
ATOM 1620 C CA . ASN A 1 206 ? -15.600 4.037 3.406 1.00 93.12 206 ASN A CA 1
ATOM 1621 C C . ASN A 1 206 ? -15.757 2.527 3.645 1.00 93.12 206 ASN A C 1
ATOM 1623 O O . ASN A 1 206 ? -15.703 2.074 4.791 1.00 93.12 206 ASN A O 1
ATOM 1627 N N . ALA A 1 207 ? -15.896 1.729 2.578 1.00 94.75 207 ALA A N 1
ATOM 1628 C CA . ALA A 1 207 ? -16.003 0.275 2.689 1.00 94.75 207 ALA A CA 1
ATOM 1629 C C . ALA A 1 207 ? -14.765 -0.341 3.351 1.00 94.75 207 ALA A C 1
ATOM 1631 O O . ALA A 1 207 ? -14.902 -1.208 4.217 1.00 94.75 207 ALA A O 1
ATOM 1632 N N . ARG A 1 208 ? -13.566 0.126 2.988 1.00 95.56 208 ARG A N 1
ATOM 1633 C CA . ARG A 1 208 ? -12.314 -0.339 3.588 1.00 95.56 208 ARG A CA 1
ATOM 1634 C C . ARG A 1 208 ? -12.233 -0.010 5.073 1.00 95.56 208 ARG A C 1
ATOM 1636 O O . ARG A 1 208 ? -12.056 -0.921 5.876 1.00 95.56 208 ARG A O 1
ATOM 1643 N N . LEU A 1 209 ? -12.424 1.255 5.451 1.00 95.69 209 LEU A N 1
ATOM 1644 C CA . LEU A 1 209 ? -12.367 1.661 6.856 1.00 95.69 209 LEU A CA 1
ATOM 1645 C C . LEU A 1 209 ? -13.418 0.936 7.694 1.00 95.69 209 LEU A C 1
ATOM 1647 O O . LEU A 1 209 ? -13.121 0.532 8.815 1.00 95.69 209 LEU A O 1
ATOM 1651 N N . ARG A 1 210 ? -14.622 0.706 7.158 1.00 96.19 210 ARG A N 1
ATOM 1652 C CA . ARG A 1 210 ? -15.645 -0.106 7.831 1.00 96.19 210 ARG A CA 1
ATOM 1653 C C . ARG A 1 210 ? -15.199 -1.546 8.045 1.00 96.19 210 ARG A C 1
ATOM 1655 O O . ARG A 1 210 ? -15.336 -2.046 9.157 1.00 96.19 210 ARG A O 1
ATOM 1662 N N . LEU A 1 211 ? -14.672 -2.209 7.017 1.00 97.50 211 LEU A N 1
ATOM 1663 C CA . LEU A 1 211 ? -14.167 -3.578 7.139 1.00 97.50 211 LEU A CA 1
ATOM 1664 C C . LEU A 1 211 ? -13.061 -3.675 8.199 1.00 97.50 211 LEU A C 1
ATOM 1666 O O . LEU A 1 211 ? -13.126 -4.547 9.067 1.00 97.50 211 LEU A O 1
ATOM 1670 N N . ASP A 1 212 ? -12.093 -2.761 8.164 1.00 96.94 212 ASP A N 1
ATOM 1671 C CA . ASP A 1 212 ? -10.966 -2.741 9.102 1.00 96.94 212 ASP A CA 1
ATOM 1672 C C . ASP A 1 212 ? -11.440 -2.419 10.533 1.00 96.94 212 ASP A C 1
ATOM 1674 O O . ASP A 1 212 ? -11.053 -3.091 11.489 1.00 96.94 212 ASP A O 1
ATOM 1678 N N . THR A 1 213 ? -12.373 -1.474 10.689 1.00 97.06 213 THR A N 1
ATOM 1679 C CA . THR A 1 213 ? -13.010 -1.144 11.978 1.00 97.06 213 THR A CA 1
ATOM 1680 C C . THR A 1 213 ? -13.727 -2.355 12.574 1.00 97.06 213 THR A C 1
ATOM 1682 O O . THR A 1 213 ? -13.528 -2.679 13.744 1.00 97.06 213 THR A O 1
ATOM 1685 N N . LEU A 1 214 ? -14.536 -3.059 11.777 1.00 97.31 214 LEU A N 1
ATOM 1686 C CA . LEU A 1 214 ? -15.264 -4.246 12.232 1.00 97.31 214 LEU A CA 1
ATOM 1687 C C . LEU A 1 214 ? -14.311 -5.385 12.614 1.00 97.31 214 LEU A C 1
ATOM 1689 O O . LEU A 1 214 ? -14.561 -6.068 13.607 1.00 97.31 214 LEU A O 1
ATOM 1693 N N . ALA A 1 215 ? -13.210 -5.558 11.875 1.00 97.00 215 ALA A N 1
ATOM 1694 C CA . ALA A 1 215 ? -12.178 -6.540 12.197 1.00 97.00 215 ALA A CA 1
ATOM 1695 C C . ALA A 1 215 ? -11.449 -6.207 13.509 1.00 97.00 215 ALA A C 1
ATOM 1697 O O . ALA A 1 215 ? -11.256 -7.087 14.344 1.00 97.00 215 ALA A O 1
ATOM 1698 N N . VAL A 1 216 ? -11.079 -4.941 13.735 1.00 95.69 216 VAL A N 1
ATOM 1699 C CA . VAL A 1 216 ? -10.423 -4.512 14.985 1.00 95.69 216 VAL A CA 1
ATOM 1700 C C . VAL A 1 216 ? -11.364 -4.632 16.188 1.00 95.69 216 VAL A C 1
ATOM 1702 O O . VAL A 1 216 ? -10.914 -5.012 17.266 1.00 95.69 216 VAL A O 1
ATOM 1705 N N . LEU A 1 217 ? -12.663 -4.370 16.010 1.00 96.12 217 LEU A N 1
ATOM 1706 C CA . LEU A 1 217 ? -13.683 -4.543 17.053 1.00 96.12 217 LEU A CA 1
ATOM 1707 C C . LEU A 1 217 ? -14.086 -6.009 17.297 1.00 96.12 217 LEU A C 1
ATOM 1709 O O . LEU A 1 217 ? -14.861 -6.269 18.216 1.00 96.12 217 LEU A O 1
ATOM 1713 N N . GLY A 1 218 ? -13.629 -6.961 16.475 1.00 96.00 218 GLY A N 1
ATOM 1714 C CA . GLY A 1 218 ? -14.036 -8.369 16.561 1.00 96.00 218 GLY A CA 1
ATOM 1715 C C . GLY A 1 218 ? -15.505 -8.624 16.191 1.00 96.00 218 GLY A C 1
ATOM 1716 O O . GLY A 1 218 ? -16.089 -9.630 16.594 1.00 96.00 218 GLY A O 1
ATOM 1717 N N . ARG A 1 219 ? -16.134 -7.723 15.426 1.00 96.69 219 ARG A N 1
ATOM 1718 C CA . ARG A 1 219 ? -17.542 -7.816 14.997 1.00 96.69 219 ARG A CA 1
ATOM 1719 C C . ARG A 1 219 ? -17.682 -8.674 13.738 1.00 96.69 219 ARG A C 1
ATOM 1721 O O . ARG A 1 219 ? -18.129 -8.213 12.687 1.00 96.69 219 ARG A O 1
ATOM 1728 N N . GLU A 1 220 ? -17.302 -9.945 13.843 1.00 96.69 220 GLU A N 1
ATOM 1729 C CA . GLU A 1 220 ? -17.172 -10.852 12.692 1.00 96.69 220 GLU A CA 1
ATOM 1730 C C . GLU A 1 220 ? -18.483 -11.062 11.913 1.00 96.69 220 GLU A C 1
ATOM 1732 O O . GLU A 1 220 ? -18.455 -11.173 10.689 1.00 96.69 220 GLU A O 1
ATOM 1737 N N . ALA A 1 221 ? -19.645 -11.057 12.575 1.00 97.25 221 ALA A N 1
ATOM 1738 C CA . ALA A 1 221 ? -20.935 -11.210 11.894 1.00 97.25 221 ALA A CA 1
ATOM 1739 C C . ALA A 1 221 ? -21.264 -10.017 10.974 1.00 97.25 221 ALA A C 1
ATOM 1741 O O . ALA A 1 221 ? -21.671 -10.211 9.825 1.00 97.25 221 ALA A O 1
ATOM 1742 N N . GLU A 1 222 ? -21.050 -8.790 11.461 1.00 97.44 222 GLU A N 1
ATOM 1743 C CA . GLU A 1 222 ? -21.232 -7.552 10.689 1.00 97.44 222 GLU A CA 1
ATOM 1744 C C . GLU A 1 222 ? -20.200 -7.466 9.558 1.00 97.44 222 GLU A C 1
ATOM 1746 O O . GLU A 1 222 ? -20.540 -7.148 8.417 1.00 97.44 222 GLU A O 1
ATOM 1751 N N . ARG A 1 223 ? -18.947 -7.836 9.851 1.00 97.69 223 ARG A N 1
ATOM 1752 C CA . ARG A 1 223 ? -17.866 -7.907 8.864 1.00 97.69 223 ARG A CA 1
ATOM 1753 C C . ARG A 1 223 ? -18.206 -8.880 7.735 1.00 97.69 223 ARG A C 1
ATOM 1755 O O . ARG A 1 223 ? -18.112 -8.518 6.565 1.00 97.69 223 ARG A O 1
ATOM 1762 N N . ALA A 1 224 ? -18.657 -10.087 8.071 1.00 98.06 224 ALA A N 1
ATOM 1763 C CA . ALA A 1 224 ? -19.068 -11.089 7.094 1.00 98.06 224 ALA A CA 1
ATOM 1764 C C . ALA A 1 224 ? -20.267 -10.626 6.257 1.00 98.06 224 ALA A C 1
ATOM 1766 O O . ALA A 1 224 ? -20.315 -10.884 5.055 1.00 98.06 224 ALA A O 1
ATOM 1767 N N . ALA A 1 225 ? -21.225 -9.915 6.858 1.00 98.06 225 ALA A N 1
ATOM 1768 C CA . ALA A 1 225 ? -22.340 -9.329 6.121 1.00 98.06 225 ALA A CA 1
ATOM 1769 C C . ALA A 1 225 ? -21.867 -8.282 5.098 1.00 98.06 225 ALA A C 1
ATOM 1771 O O . ALA A 1 225 ? -22.302 -8.330 3.947 1.00 98.06 225 ALA A O 1
ATOM 1772 N N . LEU A 1 226 ? -20.935 -7.402 5.479 1.00 97.50 226 LEU A N 1
ATOM 1773 C CA . LEU A 1 226 ? -20.359 -6.406 4.573 1.00 97.50 226 LEU A CA 1
ATOM 1774 C C . LEU A 1 226 ? -19.549 -7.057 3.440 1.00 97.50 226 LEU A C 1
ATOM 1776 O O . LEU A 1 226 ? -19.709 -6.681 2.279 1.00 97.50 226 LEU A O 1
ATOM 1780 N N . VAL A 1 227 ? -18.745 -8.084 3.736 1.00 97.88 227 VAL A N 1
ATOM 1781 C CA . VAL A 1 227 ? -18.036 -8.859 2.700 1.00 97.88 227 VAL A CA 1
ATOM 1782 C C . VAL A 1 227 ? -19.023 -9.520 1.739 1.00 97.88 227 VAL A C 1
ATOM 1784 O O . VAL A 1 227 ? -18.869 -9.388 0.527 1.00 97.88 227 VAL A O 1
ATOM 1787 N N . ARG A 1 228 ? -20.088 -10.162 2.238 1.00 97.31 228 ARG A N 1
ATOM 1788 C CA . ARG A 1 228 ? -21.133 -10.747 1.381 1.00 97.31 228 ARG A CA 1
ATOM 1789 C C . ARG A 1 228 ? -21.838 -9.700 0.522 1.00 97.31 228 ARG A C 1
ATOM 1791 O O . ARG A 1 228 ? -22.109 -9.966 -0.646 1.00 97.31 228 ARG A O 1
ATOM 1798 N N . GLN A 1 229 ? -22.098 -8.509 1.060 1.00 97.06 229 GLN A N 1
ATOM 1799 C CA . GLN A 1 229 ? -22.657 -7.400 0.288 1.00 97.06 229 GLN A CA 1
ATOM 1800 C C . GLN A 1 229 ? -21.721 -6.999 -0.862 1.00 97.06 229 GLN A C 1
ATOM 1802 O O . GLN A 1 229 ? -22.185 -6.819 -1.987 1.00 97.06 229 GLN A O 1
AT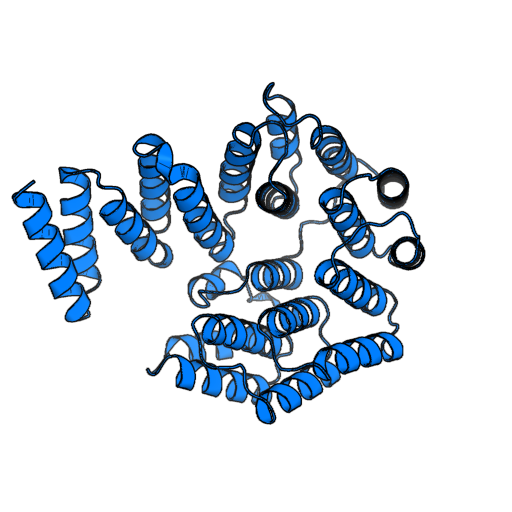OM 1807 N N . LEU A 1 230 ? -20.412 -6.904 -0.619 1.00 96.56 230 LEU A N 1
ATOM 1808 C CA . LEU A 1 230 ? -19.427 -6.610 -1.664 1.00 96.56 230 LEU A CA 1
ATOM 1809 C C . LEU A 1 230 ? -19.355 -7.731 -2.712 1.00 96.56 230 LEU A C 1
ATOM 1811 O O . LEU A 1 230 ? -19.400 -7.446 -3.905 1.00 96.56 230 LEU A O 1
ATOM 1815 N N . LEU A 1 231 ? -19.327 -8.995 -2.278 1.00 96.19 231 LEU A N 1
ATOM 1816 C CA . LEU A 1 231 ? -19.299 -10.174 -3.156 1.00 96.19 231 LEU A CA 1
ATOM 1817 C C . LEU A 1 231 ? -20.606 -10.388 -3.944 1.00 96.19 231 LEU A C 1
ATOM 1819 O O . LEU A 1 231 ? -20.604 -11.104 -4.945 1.00 96.19 231 LEU A O 1
ATOM 1823 N N . SER A 1 232 ? -21.721 -9.786 -3.515 1.00 95.44 232 SER A N 1
ATOM 1824 C CA . SER A 1 232 ? -22.996 -9.837 -4.248 1.00 95.44 232 SER A CA 1
ATOM 1825 C C . SER A 1 232 ? -22.988 -9.001 -5.531 1.00 95.44 232 SER A C 1
ATOM 1827 O O . SER A 1 232 ? -23.789 -9.247 -6.431 1.00 95.44 232 SER A O 1
ATOM 1829 N N . ARG A 1 233 ? -22.070 -8.032 -5.635 1.00 93.69 233 ARG A N 1
ATOM 1830 C CA . ARG A 1 233 ? -21.872 -7.219 -6.839 1.00 93.69 233 ARG A CA 1
ATOM 1831 C C . ARG A 1 233 ? -21.152 -8.038 -7.925 1.00 93.69 233 ARG A C 1
ATOM 1833 O O . ARG A 1 233 ? -20.520 -9.051 -7.603 1.00 93.69 233 ARG A O 1
ATOM 1840 N N . PRO A 1 234 ? -21.214 -7.617 -9.201 1.00 93.19 234 PRO A N 1
ATOM 1841 C CA . PRO A 1 234 ? -20.396 -8.220 -10.246 1.00 93.19 234 PRO A CA 1
ATOM 1842 C C . PRO A 1 234 ? -18.904 -8.167 -9.901 1.00 93.19 234 PRO A C 1
ATOM 1844 O O . PRO A 1 234 ? -18.441 -7.197 -9.288 1.00 93.19 234 PRO A O 1
ATOM 1847 N N . THR A 1 235 ? -18.152 -9.200 -10.282 1.00 92.44 235 THR A N 1
ATOM 1848 C CA . THR A 1 235 ? -16.710 -9.269 -10.018 1.00 92.44 235 THR A CA 1
ATOM 1849 C C . THR A 1 235 ? -16.005 -8.099 -10.707 1.00 92.44 235 THR A C 1
ATOM 1851 O O . THR A 1 235 ? -16.022 -7.968 -11.930 1.00 92.44 235 THR A O 1
ATOM 1854 N N . HIS A 1 236 ? -15.370 -7.235 -9.912 1.00 91.56 236 HIS A N 1
ATOM 1855 C CA . HIS A 1 236 ? -14.715 -6.020 -10.390 1.00 91.56 236 HIS A CA 1
ATOM 1856 C C . HIS A 1 236 ? -13.317 -5.875 -9.770 1.00 91.56 236 HIS A C 1
ATOM 1858 O O . HIS A 1 236 ? -13.185 -6.078 -8.557 1.00 91.56 236 HIS A O 1
ATOM 1864 N N . PRO A 1 237 ? -12.288 -5.442 -10.532 1.00 91.69 237 PRO A N 1
ATOM 1865 C CA . PRO A 1 237 ? -10.917 -5.324 -10.030 1.00 91.69 237 PRO A CA 1
ATOM 1866 C C . PRO A 1 237 ? -10.782 -4.539 -8.721 1.00 91.69 237 PRO A C 1
ATOM 1868 O O . PRO A 1 237 ? -10.071 -4.964 -7.820 1.00 91.69 237 PRO A O 1
ATOM 1871 N N . ALA A 1 238 ? -11.517 -3.435 -8.567 1.00 91.62 238 ALA A N 1
ATOM 1872 C CA . ALA A 1 238 ? -11.479 -2.638 -7.337 1.00 91.62 238 ALA A CA 1
ATOM 1873 C C . ALA A 1 238 ? -11.998 -3.390 -6.094 1.00 91.62 238 ALA A C 1
ATOM 1875 O O . ALA A 1 238 ? -11.489 -3.175 -4.997 1.00 91.62 238 ALA A O 1
ATOM 1876 N N . ILE A 1 239 ? -12.996 -4.269 -6.256 1.00 94.12 239 ILE A N 1
ATOM 1877 C CA . ILE A 1 239 ? -13.525 -5.093 -5.159 1.00 94.12 239 ILE A CA 1
ATOM 1878 C C . ILE A 1 239 ? -12.523 -6.199 -4.828 1.00 94.12 239 ILE A C 1
ATOM 1880 O O . ILE A 1 239 ? -12.237 -6.426 -3.655 1.00 94.12 239 ILE A O 1
ATOM 1884 N N . CYS A 1 240 ? -11.955 -6.842 -5.853 1.00 95.38 240 CYS A N 1
ATOM 1885 C CA . CYS A 1 240 ? -10.921 -7.861 -5.686 1.00 95.38 240 CYS A CA 1
ATOM 1886 C C . CYS A 1 240 ? -9.708 -7.321 -4.924 1.00 95.38 240 CYS A C 1
ATOM 1888 O O . CYS A 1 240 ? -9.238 -7.955 -3.979 1.00 95.38 240 CYS A O 1
ATOM 1890 N N . GLU A 1 241 ? -9.243 -6.128 -5.288 1.00 96.19 241 GLU A N 1
ATOM 1891 C CA . GLU A 1 241 ? -8.130 -5.461 -4.623 1.00 96.19 241 GLU A CA 1
ATOM 1892 C C . GLU A 1 241 ? -8.461 -5.149 -3.162 1.00 96.19 241 GLU A C 1
ATOM 1894 O O . GLU A 1 241 ? -7.688 -5.501 -2.272 1.00 96.19 241 GLU A O 1
ATOM 1899 N N . LEU A 1 242 ? -9.621 -4.529 -2.910 1.00 96.81 242 LEU A N 1
ATOM 1900 C CA . LEU A 1 242 ? -10.068 -4.154 -1.569 1.00 96.81 242 LEU A CA 1
ATOM 1901 C C . LEU A 1 242 ? -10.191 -5.376 -0.653 1.00 96.81 242 LEU A C 1
ATOM 1903 O O . LEU A 1 242 ? -9.679 -5.352 0.465 1.00 96.81 242 LEU A O 1
ATOM 1907 N N . LEU A 1 243 ? -10.825 -6.454 -1.124 1.00 98.00 243 LEU A N 1
ATOM 1908 C CA . LEU A 1 243 ? -10.987 -7.679 -0.339 1.00 98.00 243 LEU A CA 1
ATOM 1909 C C . LEU A 1 243 ? -9.650 -8.382 -0.102 1.00 98.00 243 LEU A C 1
ATOM 1911 O O . LEU A 1 243 ? -9.392 -8.813 1.018 1.00 98.00 243 LEU A O 1
ATOM 1915 N N . SER A 1 244 ? -8.780 -8.454 -1.113 1.00 98.12 244 SER A N 1
ATOM 1916 C CA . SER A 1 244 ? -7.452 -9.062 -0.962 1.00 98.12 244 SER A CA 1
ATOM 1917 C C . SER A 1 244 ? -6.605 -8.282 0.046 1.00 98.12 244 SER A C 1
ATOM 1919 O O . SER A 1 244 ? -6.068 -8.867 0.983 1.00 98.12 244 SER A O 1
ATOM 1921 N N . ALA A 1 245 ? -6.542 -6.952 -0.081 1.00 97.94 245 ALA A N 1
ATOM 1922 C CA . ALA A 1 245 ? -5.809 -6.088 0.843 1.00 97.94 245 ALA A CA 1
ATOM 1923 C C . ALA A 1 245 ? -6.349 -6.182 2.281 1.00 97.94 245 ALA A C 1
ATOM 1925 O O . ALA A 1 245 ? -5.557 -6.251 3.225 1.00 97.94 245 ALA A O 1
ATOM 1926 N N . HIS A 1 246 ? -7.674 -6.231 2.451 1.00 97.94 246 HIS A N 1
ATOM 1927 C CA . HIS A 1 246 ? -8.318 -6.397 3.754 1.00 97.94 246 HIS A CA 1
ATOM 1928 C C . HIS A 1 246 ? -8.033 -7.773 4.375 1.00 97.94 246 HIS A C 1
ATOM 1930 O O . HIS A 1 246 ? -7.674 -7.855 5.546 1.00 97.94 246 HIS A O 1
ATOM 1936 N N . LEU A 1 247 ? -8.147 -8.859 3.606 1.00 98.19 247 LEU A N 1
ATOM 1937 C CA . LEU A 1 247 ? -7.896 -10.221 4.091 1.00 98.19 247 LEU A CA 1
ATOM 1938 C C . LEU A 1 247 ? -6.410 -10.474 4.387 1.00 98.19 247 LEU A C 1
ATOM 1940 O O . LEU A 1 247 ? -6.090 -11.297 5.238 1.00 98.19 247 LEU A O 1
ATOM 1944 N N . ILE A 1 248 ? -5.496 -9.739 3.752 1.00 97.31 248 ILE A N 1
ATOM 1945 C CA . ILE A 1 248 ? -4.078 -9.732 4.134 1.00 97.31 248 ILE A CA 1
ATOM 1946 C C . ILE A 1 248 ? -3.884 -9.030 5.484 1.00 97.31 248 ILE A C 1
ATOM 1948 O O . ILE A 1 248 ? -3.219 -9.564 6.373 1.00 97.31 248 ILE A O 1
ATOM 1952 N N . ALA A 1 249 ? -4.470 -7.842 5.661 1.00 95.44 249 ALA A N 1
ATOM 1953 C CA . ALA A 1 249 ? -4.347 -7.079 6.904 1.00 95.44 249 ALA A CA 1
ATOM 1954 C C . ALA A 1 249 ? -5.019 -7.793 8.093 1.00 95.44 249 ALA A C 1
ATOM 1956 O O . ALA A 1 249 ? -4.470 -7.839 9.195 1.00 95.44 249 ALA A O 1
ATOM 1957 N N . HIS A 1 250 ? -6.176 -8.410 7.849 1.00 96.25 250 HIS A N 1
ATOM 1958 C CA . HIS A 1 250 ? -7.013 -9.073 8.841 1.00 96.25 250 HIS A CA 1
ATOM 1959 C C . HIS A 1 250 ? -7.403 -10.483 8.362 1.00 96.25 250 HIS A C 1
ATOM 1961 O O . HIS A 1 250 ? -8.508 -10.667 7.845 1.00 96.25 250 HIS A O 1
ATOM 1967 N N . PRO A 1 251 ? -6.542 -11.501 8.531 1.00 96.44 251 PRO A N 1
ATOM 1968 C CA . PRO A 1 251 ? -6.832 -12.846 8.041 1.00 96.44 251 PRO A CA 1
ATOM 1969 C C . PRO A 1 251 ? -8.127 -13.433 8.616 1.00 96.44 251 PRO A C 1
ATOM 1971 O O . PRO A 1 251 ? -8.366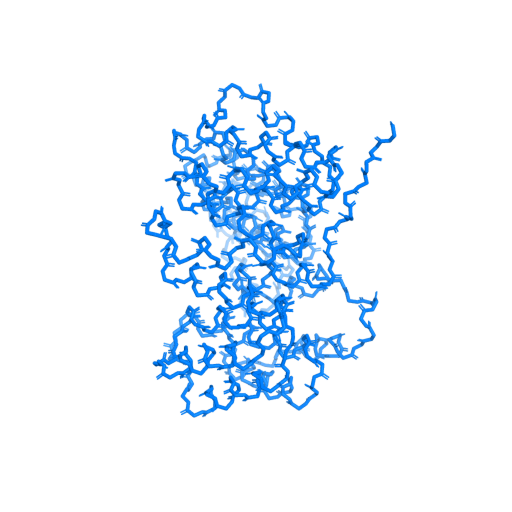 -13.379 9.822 1.00 96.44 251 PRO A O 1
ATOM 1974 N N . ASN A 1 252 ? -8.961 -14.002 7.747 1.00 97.25 252 ASN A N 1
ATOM 1975 C CA . ASN A 1 252 ? -10.155 -14.769 8.088 1.00 97.25 252 ASN A CA 1
ATOM 1976 C C . ASN A 1 252 ? -10.409 -15.810 6.981 1.00 97.25 252 ASN A C 1
ATOM 1978 O O . ASN A 1 252 ? -10.844 -15.474 5.878 1.00 97.25 252 ASN A O 1
ATOM 1982 N N . LEU A 1 253 ? -10.151 -17.085 7.293 1.00 96.75 253 LEU A N 1
ATOM 1983 C CA . LEU A 1 253 ? -10.219 -18.182 6.321 1.00 96.75 253 LEU A CA 1
ATOM 1984 C C . LEU A 1 253 ? -11.631 -18.411 5.763 1.00 96.75 253 LEU A C 1
ATOM 1986 O O . LEU A 1 253 ? -11.774 -18.742 4.588 1.00 96.75 253 LEU A O 1
ATOM 1990 N N . ALA A 1 254 ? -12.676 -18.205 6.569 1.00 96.88 254 ALA A N 1
ATOM 1991 C CA . ALA A 1 254 ? -14.054 -18.363 6.108 1.00 96.88 254 ALA A CA 1
ATOM 1992 C C . ALA A 1 254 ? -14.395 -17.316 5.037 1.00 96.88 254 ALA A C 1
ATOM 1994 O O . ALA A 1 254 ? -14.901 -17.659 3.972 1.00 96.88 254 ALA A O 1
ATOM 1995 N N . LEU A 1 255 ? -14.020 -16.054 5.270 1.00 98.00 255 LEU A N 1
ATOM 1996 C CA . LEU A 1 255 ? -14.217 -14.978 4.297 1.00 98.00 255 LEU A CA 1
ATOM 1997 C C . LEU A 1 255 ? -13.364 -15.162 3.036 1.00 98.00 255 LEU A C 1
ATOM 1999 O O . LEU A 1 255 ? -13.831 -14.872 1.935 1.00 98.00 255 LEU A O 1
ATOM 2003 N N . LEU A 1 256 ? -12.135 -15.671 3.175 1.00 97.94 256 LEU A N 1
ATOM 2004 C CA . LEU A 1 256 ? -11.302 -16.021 2.023 1.00 97.94 256 LEU A CA 1
ATOM 2005 C C . LEU A 1 256 ? -11.938 -17.144 1.189 1.00 97.94 256 LEU A C 1
ATOM 2007 O O . LEU A 1 256 ? -11.907 -17.086 -0.038 1.00 97.94 256 LEU A O 1
ATOM 2011 N N . THR A 1 257 ? -12.543 -18.137 1.840 1.00 97.25 257 THR A N 1
ATOM 2012 C CA . THR A 1 257 ? -13.237 -19.242 1.165 1.00 97.25 257 THR A CA 1
ATOM 2013 C C . THR A 1 257 ? -14.460 -18.737 0.398 1.00 97.25 257 THR A C 1
ATOM 2015 O O . THR A 1 257 ? -14.629 -19.082 -0.771 1.00 97.25 257 THR A O 1
ATOM 2018 N N . ASP A 1 258 ? -15.262 -17.850 0.998 1.00 96.62 258 ASP A N 1
ATOM 2019 C CA . ASP A 1 258 ? -16.392 -17.195 0.320 1.00 96.62 258 ASP A CA 1
ATOM 2020 C C . ASP A 1 258 ? -15.930 -16.386 -0.904 1.00 96.62 258 ASP A C 1
ATOM 2022 O O . ASP A 1 258 ? -16.563 -16.420 -1.965 1.00 96.62 258 ASP A O 1
ATOM 2026 N N . TYR A 1 259 ? -14.803 -15.677 -0.775 1.00 97.06 259 TYR A N 1
ATOM 2027 C CA . TYR A 1 259 ? -14.204 -14.919 -1.870 1.00 97.06 259 TYR A CA 1
ATOM 2028 C C . TYR A 1 259 ? -13.697 -15.838 -2.995 1.00 97.06 259 TYR A C 1
ATOM 2030 O O . TYR A 1 259 ? -14.016 -15.605 -4.162 1.00 97.06 259 TYR A O 1
ATOM 2038 N N . SER A 1 260 ? -13.006 -16.929 -2.657 1.00 96.94 260 SER A N 1
ATOM 2039 C CA . SER A 1 260 ? -12.581 -17.959 -3.616 1.00 96.94 260 SER A CA 1
ATOM 2040 C C . SER A 1 260 ? -13.778 -18.548 -4.376 1.00 96.94 260 SER A C 1
ATOM 2042 O O . SER A 1 260 ? -13.804 -18.574 -5.607 1.00 96.94 260 SER A O 1
ATOM 2044 N N . ALA A 1 261 ? -14.845 -18.908 -3.656 1.00 96.19 261 ALA A N 1
ATOM 2045 C CA . ALA A 1 261 ? -16.071 -19.442 -4.244 1.00 96.19 261 ALA A CA 1
ATOM 2046 C C . ALA A 1 261 ? -16.805 -18.430 -5.146 1.00 96.19 261 ALA A C 1
ATOM 2048 O O . ALA A 1 261 ? -17.531 -18.824 -6.064 1.00 96.19 261 ALA A O 1
ATOM 2049 N N . LYS A 1 262 ? -16.661 -17.120 -4.905 1.00 95.50 262 LYS A N 1
ATOM 2050 C CA . LYS A 1 262 ? -17.139 -16.081 -5.832 1.00 95.50 262 LYS A CA 1
ATOM 2051 C C . LYS A 1 262 ? -16.311 -16.077 -7.115 1.00 95.50 262 LYS A C 1
ATOM 2053 O O . LYS A 1 262 ? -16.915 -16.135 -8.180 1.00 95.50 262 LYS A O 1
ATOM 2058 N N . LEU A 1 263 ? -14.980 -16.062 -7.026 1.00 94.56 263 LEU A N 1
ATOM 2059 C CA . LEU A 1 263 ? -14.103 -16.038 -8.205 1.00 94.56 263 LEU A CA 1
ATOM 2060 C C . LEU A 1 263 ? -14.239 -17.294 -9.076 1.00 94.56 263 LEU A C 1
ATOM 2062 O O . LEU A 1 263 ? -14.196 -17.188 -10.297 1.00 94.56 263 LEU A O 1
ATOM 2066 N N . ALA A 1 264 ? -14.477 -18.460 -8.469 1.00 93.69 264 ALA A N 1
ATOM 2067 C CA . ALA A 1 264 ? -14.725 -19.700 -9.205 1.00 93.69 264 ALA A CA 1
ATOM 2068 C C . ALA A 1 264 ? -16.044 -19.671 -10.003 1.00 93.69 264 ALA A C 1
ATOM 2070 O O . ALA A 1 264 ? -16.124 -20.222 -11.099 1.00 93.69 264 ALA A O 1
ATOM 2071 N N . ARG A 1 265 ? -17.092 -19.033 -9.462 1.00 94.88 265 ARG A N 1
ATOM 2072 C CA . ARG A 1 265 ? -18.406 -18.914 -10.125 1.00 94.88 265 ARG A CA 1
ATOM 2073 C C . ARG A 1 265 ? -18.463 -17.768 -11.127 1.00 94.88 265 ARG A C 1
ATOM 2075 O O . ARG A 1 265 ? -19.150 -17.871 -12.136 1.00 94.88 265 ARG A O 1
ATOM 2082 N N . GLU A 1 266 ? -17.784 -16.672 -10.819 1.00 94.31 266 GLU A N 1
ATOM 2083 C CA . GLU A 1 266 ? -17.773 -15.447 -11.608 1.00 94.31 266 GLU A CA 1
ATOM 2084 C C . GLU A 1 266 ? -16.336 -14.911 -11.693 1.00 94.31 266 GLU A C 1
ATOM 2086 O O . GLU A 1 266 ? -15.938 -14.061 -10.882 1.00 94.31 266 GLU A O 1
ATOM 2091 N N . PRO A 1 267 ? -15.543 -15.423 -12.654 1.00 90.69 267 PRO A N 1
ATOM 2092 C CA . PRO A 1 267 ? -14.161 -15.007 -12.847 1.00 90.69 267 PRO A CA 1
ATOM 2093 C C . PRO A 1 267 ? -14.037 -13.515 -13.159 1.00 90.69 267 PRO A C 1
ATOM 2095 O O . PRO A 1 267 ? -14.970 -12.871 -13.643 1.00 90.69 267 PRO A O 1
ATOM 2098 N N . ILE A 1 268 ? -12.849 -12.963 -12.917 1.00 88.94 268 ILE A N 1
ATOM 2099 C CA . ILE A 1 268 ? -12.549 -11.567 -13.248 1.00 88.94 268 ILE A CA 1
ATOM 2100 C C . ILE A 1 268 ? -12.621 -11.394 -14.777 1.00 88.94 268 ILE A C 1
ATOM 2102 O O . ILE A 1 268 ? -11.987 -12.177 -15.491 1.00 88.94 268 ILE A O 1
ATOM 2106 N N . PRO A 1 269 ? -13.355 -10.390 -15.298 1.00 86.88 269 PRO A N 1
ATOM 2107 C CA . PRO A 1 269 ? -13.473 -10.171 -16.737 1.00 86.88 269 PRO A CA 1
ATOM 2108 C C . PRO A 1 269 ? -12.104 -10.007 -17.410 1.00 86.88 269 PRO A C 1
ATOM 2110 O O . PRO A 1 269 ? -11.269 -9.285 -16.862 1.00 86.88 269 PRO A O 1
ATOM 2113 N N . PRO A 1 270 ? -11.869 -10.614 -18.590 1.00 84.94 270 PRO A N 1
ATOM 2114 C CA . PRO A 1 270 ? -10.584 -10.546 -19.279 1.00 84.94 270 PRO A CA 1
ATOM 2115 C C . PRO A 1 270 ? -10.175 -9.095 -19.559 1.00 84.94 270 PRO A C 1
ATOM 2117 O O . PRO A 1 270 ? -10.982 -8.282 -20.005 1.00 84.94 270 PRO A O 1
ATOM 2120 N N . GLY A 1 271 ? -8.906 -8.776 -19.309 1.00 85.19 271 GLY A N 1
ATOM 2121 C CA . GLY A 1 271 ? -8.352 -7.439 -19.499 1.00 85.19 271 GLY A CA 1
ATOM 2122 C C . GLY A 1 271 ? -7.032 -7.248 -18.756 1.00 85.19 271 GLY A C 1
ATOM 2123 O O . GLY A 1 271 ? -6.586 -8.126 -18.016 1.00 85.19 271 GLY A O 1
ATOM 2124 N N . GLU A 1 272 ? -6.421 -6.075 -18.919 1.00 78.75 272 GLU A N 1
ATOM 2125 C CA . GLU A 1 272 ? -5.110 -5.749 -18.330 1.00 78.75 272 GLU A CA 1
ATOM 2126 C C . GLU A 1 272 ? -5.094 -5.841 -16.795 1.00 78.75 272 GLU A C 1
ATOM 2128 O O . GLU A 1 272 ? -4.064 -6.130 -16.189 1.00 78.75 272 GLU A O 1
ATOM 2133 N N . ALA A 1 273 ? -6.249 -5.645 -16.155 1.00 84.94 273 ALA A N 1
ATOM 2134 C CA . ALA A 1 273 ? -6.376 -5.688 -14.706 1.00 84.94 273 ALA A CA 1
ATOM 2135 C C . ALA A 1 273 ? -6.452 -7.110 -14.127 1.00 84.94 273 ALA A C 1
ATOM 2137 O O . ALA A 1 273 ? -6.247 -7.258 -12.928 1.00 84.94 273 ALA A O 1
ATOM 2138 N N . VAL A 1 274 ? -6.725 -8.156 -14.918 1.00 90.81 274 VAL A N 1
ATOM 2139 C CA . VAL A 1 274 ? -6.945 -9.516 -14.382 1.00 90.81 274 VAL A CA 1
ATOM 2140 C C . VAL A 1 274 ? -5.722 -10.034 -13.642 1.00 90.81 274 VAL A C 1
ATOM 2142 O O . VAL A 1 274 ? -5.827 -10.467 -12.497 1.00 90.81 274 VAL A O 1
ATOM 2145 N N . TYR A 1 275 ? -4.557 -9.959 -14.283 1.00 91.19 275 TYR A N 1
ATOM 2146 C CA . TYR A 1 275 ? -3.326 -10.523 -13.744 1.00 91.19 275 TYR A CA 1
ATOM 2147 C C . TYR A 1 275 ? -2.927 -9.911 -12.382 1.00 91.19 275 TYR A C 1
ATOM 2149 O O . TYR A 1 275 ? -2.750 -10.680 -11.435 1.00 91.19 275 TYR A O 1
ATOM 2157 N N . PRO A 1 276 ? -2.897 -8.569 -12.200 1.00 93.44 276 PRO A N 1
ATOM 2158 C CA . PRO A 1 276 ? -2.694 -7.960 -10.882 1.00 93.44 276 PRO A CA 1
ATOM 2159 C C . PRO A 1 276 ? -3.665 -8.441 -9.797 1.00 93.44 276 PRO A C 1
ATOM 2161 O O . PRO A 1 276 ? -3.279 -8.587 -8.639 1.00 93.44 276 PRO A O 1
ATOM 2164 N N . GLN A 1 277 ? -4.931 -8.678 -10.150 1.00 95.06 277 GLN A N 1
ATOM 2165 C CA . GLN A 1 277 ? -5.953 -9.082 -9.181 1.00 95.06 277 GLN A CA 1
ATOM 2166 C C . GLN A 1 277 ? -5.845 -10.558 -8.802 1.00 95.06 277 GLN A C 1
ATOM 2168 O O . GLN A 1 277 ? -6.056 -10.907 -7.641 1.00 95.06 277 GLN A O 1
ATOM 2173 N N . LEU A 1 278 ? -5.452 -11.420 -9.742 1.00 94.69 278 LEU A N 1
ATOM 2174 C CA . LEU A 1 278 ? -5.120 -12.811 -9.436 1.00 94.69 278 LEU A CA 1
ATOM 2175 C C . LEU A 1 278 ? -3.880 -12.898 -8.539 1.00 94.69 278 LEU A C 1
ATOM 2177 O O . LEU A 1 278 ? -3.890 -13.654 -7.572 1.00 94.69 278 LEU A O 1
ATOM 2181 N N . LEU A 1 279 ? -2.854 -12.073 -8.783 1.00 94.81 279 LEU A N 1
ATOM 2182 C CA . LEU A 1 279 ? -1.698 -11.965 -7.885 1.00 94.81 279 LEU A CA 1
ATOM 2183 C C . LEU A 1 279 ? -2.093 -11.463 -6.488 1.00 94.81 279 LEU A C 1
ATOM 2185 O O . LEU A 1 279 ? -1.576 -11.961 -5.488 1.00 94.81 279 LEU A O 1
ATOM 2189 N N . ALA A 1 280 ? -3.018 -10.503 -6.402 1.00 96.62 280 ALA A N 1
ATOM 2190 C CA . ALA A 1 280 ? -3.536 -10.013 -5.128 1.00 96.62 280 ALA A CA 1
ATOM 2191 C C . ALA A 1 280 ? -4.265 -11.108 -4.336 1.00 96.62 280 ALA A C 1
ATOM 2193 O O . ALA A 1 280 ? -4.012 -11.279 -3.141 1.00 96.62 280 ALA A O 1
ATOM 2194 N N . PHE A 1 281 ? -5.123 -11.877 -5.010 1.00 96.81 281 PHE A N 1
ATOM 2195 C CA . PHE A 1 281 ? -5.809 -13.020 -4.416 1.00 96.81 281 PHE A CA 1
ATOM 2196 C C . PHE A 1 281 ? -4.820 -14.108 -3.977 1.00 96.81 281 PHE A C 1
ATOM 2198 O O . PHE A 1 281 ? -4.881 -14.561 -2.837 1.00 96.81 281 PHE A O 1
ATOM 2205 N N . PHE A 1 282 ? -3.842 -14.447 -4.823 1.00 96.31 282 PHE A N 1
ATOM 2206 C CA . PHE A 1 282 ? -2.759 -15.374 -4.491 1.00 96.31 282 PHE A CA 1
ATOM 2207 C C . PHE A 1 282 ? -1.990 -14.942 -3.232 1.00 96.31 282 PHE A C 1
ATOM 2209 O O . PHE A 1 282 ? -1.772 -15.753 -2.333 1.00 96.31 282 PHE A O 1
ATOM 2216 N N . ALA A 1 283 ? -1.642 -13.658 -3.111 1.00 96.31 283 ALA A N 1
ATOM 2217 C CA . ALA A 1 283 ? -0.987 -13.133 -1.915 1.00 96.31 283 ALA A CA 1
ATOM 2218 C C . ALA A 1 283 ? -1.876 -13.245 -0.662 1.00 96.31 283 ALA A C 1
ATOM 2220 O O . ALA A 1 283 ? -1.381 -13.589 0.414 1.00 96.31 283 ALA A O 1
ATOM 2221 N N . ALA A 1 284 ? -3.188 -13.013 -0.791 1.00 97.25 284 ALA A N 1
ATOM 2222 C CA . ALA A 1 284 ? -4.137 -13.222 0.300 1.00 97.25 284 ALA A CA 1
ATOM 2223 C C . ALA A 1 284 ? -4.202 -14.699 0.725 1.00 97.25 284 ALA A C 1
ATOM 2225 O O . ALA A 1 284 ? -4.125 -14.983 1.922 1.00 97.25 284 ALA A O 1
ATOM 2226 N N . CYS A 1 285 ? -4.254 -15.643 -0.221 1.00 96.56 285 CYS A N 1
ATOM 2227 C CA . CYS A 1 285 ? -4.157 -17.079 0.065 1.00 96.56 285 CYS A CA 1
ATOM 2228 C C . CYS A 1 285 ? -2.839 -17.435 0.769 1.00 96.56 285 CYS A C 1
ATOM 2230 O O . CYS A 1 285 ? -2.846 -18.165 1.762 1.00 96.56 285 CYS A O 1
ATOM 2232 N N . GLY A 1 286 ? -1.721 -16.858 0.318 1.00 94.56 286 GLY A N 1
ATOM 2233 C CA . GLY A 1 286 ? -0.397 -17.063 0.905 1.00 94.56 286 GLY A CA 1
ATOM 2234 C C . GLY A 1 286 ? -0.329 -16.644 2.374 1.00 94.56 286 GLY A C 1
ATOM 2235 O O . GLY A 1 286 ? 0.185 -17.384 3.212 1.00 94.56 286 GLY A O 1
ATOM 2236 N N . VAL A 1 287 ? -0.937 -15.506 2.717 1.00 95.00 287 VAL A N 1
ATOM 2237 C CA . VAL A 1 287 ? -1.039 -15.012 4.102 1.00 95.00 287 VAL A CA 1
ATOM 2238 C C . VAL A 1 287 ? -1.862 -15.939 5.000 1.00 95.00 287 VAL A C 1
ATOM 2240 O O . VAL A 1 287 ? -1.536 -16.098 6.178 1.00 95.00 287 VAL A O 1
ATOM 2243 N N . HIS A 1 288 ? -2.889 -16.591 4.453 1.00 95.00 288 HIS A N 1
ATOM 2244 C CA . HIS A 1 288 ? -3.702 -17.565 5.190 1.00 95.00 288 HIS A CA 1
ATOM 2245 C C . HIS A 1 288 ? -3.024 -18.930 5.328 1.00 95.00 288 HIS A C 1
ATOM 2247 O O . HIS A 1 288 ? -3.441 -19.725 6.168 1.00 95.00 288 HIS A O 1
ATOM 2253 N N . ARG A 1 289 ? -1.961 -19.181 4.551 1.00 91.75 289 ARG A N 1
ATOM 2254 C CA . ARG A 1 289 ? -1.149 -20.408 4.585 1.00 91.75 289 ARG A CA 1
ATOM 2255 C C . ARG A 1 289 ? -1.980 -21.681 4.389 1.00 91.75 289 ARG A C 1
ATOM 2257 O O . ARG A 1 289 ? -1.616 -22.732 4.909 1.00 91.75 289 ARG A O 1
ATOM 2264 N N . ASP A 1 290 ? -3.076 -21.581 3.636 1.00 91.00 290 ASP A N 1
ATOM 2265 C CA . ASP A 1 290 ? -3.881 -22.725 3.211 1.00 91.00 290 ASP A CA 1
ATOM 2266 C C . ASP A 1 290 ? -3.273 -23.310 1.924 1.00 91.00 290 ASP A C 1
ATOM 2268 O O . ASP A 1 290 ? -3.311 -22.649 0.881 1.00 91.00 290 ASP A O 1
ATOM 2272 N N . PRO A 1 291 ? -2.686 -24.522 1.956 1.00 91.88 291 PRO A N 1
ATOM 2273 C CA . PRO A 1 291 ? -1.974 -25.058 0.802 1.00 91.88 291 PRO A CA 1
ATOM 2274 C C . PRO A 1 291 ? -2.875 -25.395 -0.384 1.00 91.88 291 PRO A C 1
ATOM 2276 O O . PRO A 1 291 ? -2.355 -25.531 -1.488 1.00 91.88 291 PRO A O 1
ATOM 2279 N N . ALA A 1 292 ? -4.171 -25.634 -0.166 1.00 93.31 292 ALA A N 1
ATOM 2280 C CA . ALA A 1 292 ? -5.104 -25.951 -1.242 1.00 93.31 292 ALA A CA 1
ATOM 2281 C C . ALA A 1 292 ? -5.507 -24.662 -1.960 1.00 93.31 292 ALA A C 1
ATOM 2283 O O . ALA A 1 292 ? -5.233 -24.522 -3.147 1.00 93.31 292 ALA A O 1
ATOM 2284 N N . LEU A 1 293 ? -6.009 -23.670 -1.217 1.00 94.50 293 LEU A N 1
ATOM 2285 C CA . LEU A 1 293 ? -6.379 -22.371 -1.787 1.00 94.50 293 LEU A CA 1
ATOM 2286 C C . LEU A 1 293 ? -5.194 -21.670 -2.456 1.00 94.50 293 LEU A C 1
ATOM 2288 O O . LEU A 1 293 ? -5.364 -21.006 -3.474 1.00 94.50 293 LEU A O 1
ATOM 2292 N N . LEU A 1 294 ? -3.991 -21.807 -1.893 1.00 94.69 294 LEU A N 1
ATOM 2293 C CA . LEU A 1 294 ? -2.786 -21.219 -2.468 1.00 94.69 294 LEU A CA 1
ATOM 2294 C C . LEU A 1 294 ? -2.409 -21.854 -3.814 1.00 94.69 294 LEU A C 1
ATOM 2296 O O . LEU A 1 294 ? -2.066 -21.123 -4.741 1.00 94.69 294 LEU A O 1
ATOM 2300 N N . ARG A 1 295 ? -2.508 -23.185 -3.931 1.00 93.12 295 ARG A N 1
ATOM 2301 C CA . ARG A 1 295 ? -2.265 -23.902 -5.193 1.00 93.12 295 ARG A CA 1
ATOM 2302 C C . ARG A 1 295 ? -3.324 -23.565 -6.238 1.00 93.12 295 ARG A C 1
ATOM 2304 O O . ARG A 1 295 ? -2.968 -23.212 -7.356 1.00 93.12 295 ARG A O 1
ATOM 2311 N N . ASP A 1 296 ? -4.595 -23.548 -5.854 1.00 92.94 296 ASP A N 1
ATOM 2312 C CA . ASP A 1 296 ? -5.684 -23.165 -6.758 1.00 92.94 296 ASP A CA 1
ATOM 2313 C C . ASP A 1 296 ? -5.502 -21.721 -7.264 1.00 92.94 296 ASP A C 1
ATOM 2315 O O . ASP A 1 296 ? -5.671 -21.424 -8.448 1.00 92.94 296 ASP A O 1
ATOM 2319 N N . ALA A 1 297 ? -5.115 -20.785 -6.390 1.00 94.12 297 ALA A N 1
ATOM 2320 C CA . ALA A 1 297 ? -4.815 -19.411 -6.794 1.00 94.12 297 ALA A CA 1
ATOM 2321 C C . ALA A 1 297 ? -3.597 -19.338 -7.732 1.00 94.12 297 ALA A C 1
ATOM 2323 O O . ALA A 1 297 ? -3.602 -18.564 -8.693 1.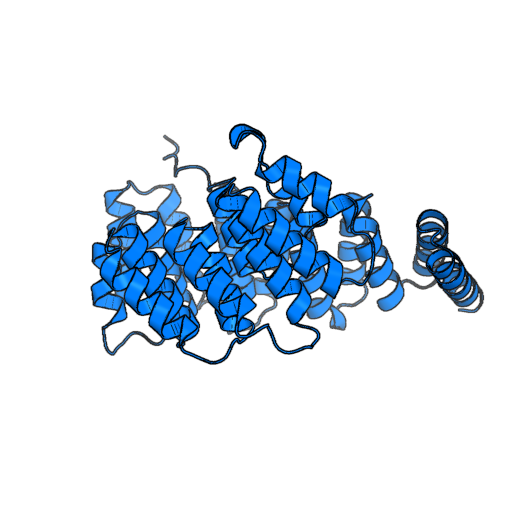00 94.12 297 ALA A O 1
ATOM 2324 N N . ALA A 1 298 ? -2.570 -20.153 -7.483 1.00 92.38 298 ALA A N 1
ATOM 2325 C CA . ALA A 1 298 ? -1.389 -20.235 -8.328 1.00 92.38 298 ALA A CA 1
ATOM 2326 C C . ALA A 1 298 ? -1.706 -20.732 -9.745 1.00 92.38 298 ALA A C 1
ATOM 2328 O O . ALA A 1 298 ? -1.230 -20.147 -10.720 1.00 92.38 298 ALA A O 1
ATOM 2329 N N . GLU A 1 299 ? -2.550 -21.754 -9.874 1.00 90.56 299 GLU A N 1
ATOM 2330 C CA . GLU A 1 299 ? -2.998 -22.281 -11.167 1.00 90.56 299 GLU A CA 1
ATOM 2331 C C . GLU A 1 299 ? -3.732 -21.216 -11.996 1.00 90.56 299 GLU A C 1
ATOM 2333 O O . GLU A 1 299 ? -3.479 -21.070 -13.199 1.00 90.56 299 GLU A O 1
ATOM 2338 N N . HIS A 1 300 ? -4.573 -20.392 -11.360 1.00 90.62 300 HIS A N 1
ATOM 2339 C CA . HIS A 1 300 ? -5.222 -19.263 -12.034 1.00 90.62 300 HIS A CA 1
ATOM 2340 C C . HIS A 1 300 ? -4.209 -18.221 -12.534 1.00 90.62 300 HIS A C 1
ATOM 2342 O O . HIS A 1 300 ? -4.325 -17.741 -13.664 1.00 90.62 300 HIS A O 1
ATOM 2348 N N . VAL A 1 301 ? -3.195 -17.888 -11.725 1.00 91.25 301 VAL A N 1
ATOM 2349 C CA . VAL A 1 301 ? -2.120 -16.958 -12.116 1.00 91.25 301 VAL A CA 1
ATOM 2350 C C . VAL A 1 301 ? -1.320 -17.511 -13.299 1.00 91.25 301 VAL A C 1
ATOM 2352 O O . VAL A 1 301 ? -1.076 -16.782 -14.261 1.00 91.25 301 VAL A O 1
ATOM 2355 N N . GLN A 1 302 ? -0.943 -18.792 -13.266 1.00 88.81 302 GLN A N 1
ATOM 2356 C CA . GLN A 1 302 ? -0.195 -19.446 -14.347 1.00 88.81 302 GLN A CA 1
ATOM 2357 C C . GLN A 1 302 ? -0.997 -19.482 -15.651 1.00 88.81 302 GLN A C 1
ATOM 2359 O O . GLN A 1 302 ? -0.473 -19.136 -16.713 1.00 88.81 302 GLN A O 1
ATOM 2364 N N . THR A 1 303 ? -2.286 -19.818 -15.560 1.00 87.44 303 THR A N 1
ATOM 2365 C CA . THR A 1 303 ? -3.203 -19.831 -16.707 1.00 87.44 303 THR A CA 1
ATOM 2366 C C . THR A 1 303 ? -3.307 -18.444 -17.342 1.00 87.44 303 THR A C 1
ATOM 2368 O O . THR A 1 303 ? -3.194 -18.313 -18.559 1.00 87.44 303 THR A O 1
ATOM 2371 N N . ALA A 1 304 ? -3.448 -17.391 -16.529 1.00 86.38 304 ALA A N 1
ATOM 2372 C CA . ALA A 1 304 ? -3.509 -16.014 -17.016 1.00 86.38 304 ALA A CA 1
ATOM 2373 C C . ALA A 1 304 ? -2.173 -15.508 -17.599 1.00 86.38 304 ALA A C 1
ATOM 2375 O O . ALA A 1 304 ? -2.182 -14.696 -18.523 1.00 86.38 304 ALA A O 1
ATOM 2376 N N . ALA A 1 305 ? -1.030 -15.981 -17.092 1.00 81.75 305 ALA A N 1
ATOM 2377 C CA . ALA A 1 305 ? 0.295 -15.622 -17.606 1.00 81.75 305 ALA A CA 1
ATOM 2378 C C . ALA A 1 305 ? 0.656 -16.332 -18.927 1.00 81.75 305 ALA A C 1
ATOM 2380 O O . ALA A 1 305 ? 1.556 -15.882 -19.643 1.00 81.75 305 ALA A O 1
ATOM 2381 N N . GLY A 1 306 ? -0.008 -17.450 -19.246 1.00 71.19 306 GLY A N 1
ATOM 2382 C CA . GLY A 1 306 ? 0.212 -18.230 -20.467 1.00 71.19 306 GLY A CA 1
ATOM 2383 C C . GLY A 1 306 ? 1.593 -18.895 -20.572 1.00 71.19 306 GLY A C 1
ATOM 2384 O O . GLY A 1 306 ? 2.014 -19.233 -21.679 1.00 71.19 306 GLY A O 1
ATOM 2385 N N . ARG A 1 307 ? 2.337 -19.034 -19.460 1.00 65.38 307 ARG A N 1
ATOM 2386 C CA . ARG A 1 307 ? 3.689 -19.630 -19.393 1.00 65.38 307 ARG A CA 1
ATOM 2387 C C . ARG A 1 307 ? 3.948 -20.280 -18.031 1.00 65.38 307 ARG A C 1
ATOM 2389 O O . ARG A 1 307 ? 3.400 -19.831 -17.027 1.00 65.38 307 ARG A O 1
ATOM 2396 N N . ASP A 1 308 ? 4.871 -21.247 -17.992 1.00 60.50 308 ASP A N 1
ATOM 2397 C CA . ASP A 1 308 ? 5.377 -21.854 -16.753 1.00 60.50 308 ASP A CA 1
ATOM 2398 C C . ASP A 1 308 ? 6.063 -20.805 -15.865 1.00 60.50 308 ASP A C 1
ATOM 2400 O O . ASP A 1 308 ? 7.234 -20.451 -16.047 1.00 60.50 308 ASP A O 1
ATOM 2404 N N . PHE A 1 309 ? 5.336 -20.309 -14.867 1.00 67.69 309 PHE A N 1
ATOM 2405 C CA . PHE A 1 309 ? 5.846 -19.341 -13.903 1.00 67.69 309 PHE A CA 1
ATOM 2406 C C . PHE A 1 309 ? 6.593 -20.070 -12.776 1.00 67.69 309 PHE A C 1
ATOM 2408 O O . PHE A 1 309 ? 6.112 -20.164 -11.650 1.00 67.69 309 PHE A O 1
ATOM 2415 N N . ARG A 1 310 ? 7.785 -20.615 -13.072 1.00 67.94 310 ARG A N 1
ATOM 2416 C CA . ARG A 1 310 ? 8.593 -21.410 -12.112 1.00 67.94 310 ARG A CA 1
ATOM 2417 C C . ARG A 1 310 ? 8.821 -20.706 -10.771 1.00 67.94 310 ARG A C 1
ATOM 2419 O O . ARG A 1 310 ? 8.930 -21.359 -9.738 1.00 67.94 310 ARG A O 1
ATOM 2426 N N . THR A 1 311 ? 8.877 -19.378 -10.780 1.00 76.62 311 THR A N 1
ATOM 2427 C CA . THR A 1 311 ? 9.071 -18.572 -9.575 1.00 76.62 311 THR A CA 1
ATOM 2428 C C . THR A 1 311 ? 7.852 -18.574 -8.649 1.00 76.62 311 THR A C 1
ATOM 2430 O O . THR A 1 311 ? 8.021 -18.332 -7.460 1.00 76.62 311 THR A O 1
ATOM 2433 N N . LEU A 1 312 ? 6.649 -18.907 -9.139 1.00 82.56 312 LEU A N 1
ATOM 2434 C CA . LEU A 1 312 ? 5.438 -18.987 -8.314 1.00 82.56 312 LEU A CA 1
ATOM 2435 C C . LEU A 1 312 ? 5.559 -20.105 -7.282 1.00 82.56 312 LEU A C 1
ATOM 2437 O O . LEU A 1 312 ? 5.335 -19.856 -6.106 1.00 82.56 312 LEU A O 1
ATOM 2441 N N . GLY A 1 313 ? 6.037 -21.284 -7.692 1.00 84.12 313 GLY A N 1
ATOM 2442 C CA . GLY A 1 313 ? 6.239 -22.413 -6.780 1.00 84.12 313 GLY A CA 1
ATOM 2443 C C . GLY A 1 313 ? 7.257 -22.111 -5.673 1.00 84.12 313 GLY A C 1
ATOM 2444 O O . GLY A 1 313 ? 7.089 -22.540 -4.533 1.00 84.12 313 GLY A O 1
ATOM 2445 N N . ALA A 1 314 ? 8.285 -21.304 -5.967 1.00 84.81 314 ALA A N 1
ATOM 2446 C CA . ALA A 1 314 ? 9.217 -20.827 -4.944 1.00 84.81 314 ALA A CA 1
ATOM 2447 C C . ALA A 1 314 ? 8.535 -19.873 -3.944 1.00 84.81 314 ALA A C 1
ATOM 2449 O O . ALA A 1 314 ? 8.814 -19.932 -2.748 1.00 84.81 314 ALA A O 1
ATOM 2450 N N . ILE A 1 315 ? 7.622 -19.021 -4.417 1.00 87.12 315 ILE A N 1
ATOM 2451 C CA . ILE A 1 315 ? 6.859 -18.092 -3.573 1.00 87.12 315 ILE A CA 1
ATOM 2452 C C . ILE A 1 315 ? 5.794 -18.832 -2.755 1.00 87.12 315 ILE A C 1
ATOM 2454 O O . ILE A 1 315 ? 5.590 -18.507 -1.589 1.00 87.12 315 ILE A O 1
ATOM 2458 N N . GLU A 1 316 ? 5.156 -19.860 -3.314 1.00 89.88 316 GLU A N 1
ATOM 2459 C CA . GLU A 1 316 ? 4.257 -20.750 -2.575 1.00 89.88 316 GLU A CA 1
ATOM 2460 C C . GLU A 1 316 ? 4.987 -21.412 -1.404 1.00 89.88 316 GLU A C 1
ATOM 2462 O O . GLU A 1 316 ? 4.549 -21.316 -0.256 1.00 89.88 316 GLU A O 1
ATOM 2467 N N . ALA A 1 317 ? 6.148 -22.019 -1.677 1.00 87.50 317 ALA A N 1
ATOM 2468 C CA . ALA A 1 317 ? 6.987 -22.623 -0.648 1.00 87.50 317 ALA A CA 1
ATOM 2469 C C . ALA A 1 317 ? 7.404 -21.598 0.417 1.00 87.50 317 ALA A C 1
ATOM 2471 O O . ALA A 1 317 ? 7.416 -21.911 1.609 1.00 87.50 317 ALA A O 1
ATOM 2472 N N . LEU A 1 318 ? 7.693 -20.364 -0.003 1.00 88.50 318 LEU A N 1
ATOM 2473 C CA . LEU A 1 318 ? 8.017 -19.266 0.893 1.00 88.50 318 LEU A CA 1
ATOM 2474 C C . LEU A 1 318 ? 6.831 -18.917 1.811 1.00 88.50 318 LEU A C 1
ATOM 2476 O O . LEU A 1 318 ? 7.015 -18.889 3.023 1.00 88.50 318 LEU A O 1
ATOM 2480 N N . PHE A 1 319 ? 5.614 -18.723 1.289 1.00 91.00 319 PHE A N 1
ATOM 2481 C CA . PHE A 1 319 ? 4.418 -18.452 2.109 1.00 91.00 319 PHE A CA 1
ATOM 2482 C C . PHE A 1 319 ? 4.118 -19.568 3.120 1.00 91.00 319 PHE A C 1
ATOM 2484 O O . PHE A 1 319 ? 3.683 -19.308 4.248 1.00 91.00 319 PHE A O 1
ATOM 2491 N N . LEU A 1 320 ? 4.375 -20.819 2.738 1.00 89.06 320 LEU A N 1
ATOM 2492 C CA . LEU A 1 320 ? 4.193 -21.973 3.615 1.00 89.06 320 LEU A CA 1
ATOM 2493 C C . LEU A 1 320 ? 5.321 -22.121 4.652 1.00 89.06 320 LEU A C 1
ATOM 2495 O O . LEU A 1 320 ? 5.106 -22.758 5.689 1.00 89.06 320 LEU A O 1
ATOM 2499 N N . ALA A 1 321 ? 6.478 -21.484 4.450 1.00 87.50 321 ALA A N 1
ATOM 2500 C CA . ALA A 1 321 ? 7.581 -21.469 5.407 1.00 87.50 321 ALA A CA 1
ATOM 2501 C C . ALA A 1 321 ? 7.210 -20.747 6.727 1.00 87.50 321 ALA A C 1
ATOM 2503 O O . ALA A 1 321 ? 6.212 -20.021 6.807 1.00 87.50 321 ALA A O 1
ATOM 2504 N N . PRO A 1 322 ? 7.983 -20.939 7.816 1.00 82.19 322 PRO A N 1
ATOM 2505 C CA . PRO A 1 322 ? 7.741 -20.246 9.079 1.00 82.19 322 PRO A CA 1
ATOM 2506 C C . PRO A 1 322 ? 7.754 -18.719 8.922 1.00 82.19 322 PRO A C 1
ATOM 2508 O O . PRO A 1 322 ? 8.698 -18.147 8.375 1.00 82.19 322 PRO A O 1
ATOM 2511 N N . ARG A 1 323 ? 6.745 -18.042 9.486 1.00 77.38 323 ARG A N 1
ATOM 2512 C CA . ARG A 1 323 ? 6.512 -16.594 9.313 1.00 77.38 323 ARG A CA 1
ATOM 2513 C C . ARG A 1 323 ? 7.718 -15.709 9.638 1.00 77.38 323 ARG A C 1
ATOM 2515 O O . ARG A 1 323 ? 7.905 -14.700 8.976 1.00 77.38 323 ARG A O 1
ATOM 2522 N N . ALA A 1 324 ? 8.554 -16.086 10.607 1.00 69.75 324 ALA A N 1
ATOM 2523 C CA . ALA A 1 324 ? 9.748 -15.319 10.984 1.00 69.75 324 ALA A CA 1
ATOM 2524 C C . ALA A 1 324 ? 10.772 -15.152 9.840 1.00 69.75 324 ALA A C 1
ATOM 2526 O O . ALA A 1 324 ? 11.622 -14.268 9.894 1.00 69.75 324 ALA A O 1
ATOM 2527 N N . THR A 1 325 ? 10.694 -15.994 8.807 1.00 73.19 325 THR A N 1
ATOM 2528 C CA . THR A 1 325 ? 11.579 -15.946 7.633 1.00 73.19 325 THR A CA 1
ATOM 2529 C C . THR A 1 325 ? 11.029 -15.078 6.499 1.00 73.19 325 THR A C 1
ATOM 2531 O O . THR A 1 325 ? 11.761 -14.738 5.571 1.00 73.19 325 THR A O 1
ATOM 2534 N N . LEU A 1 326 ? 9.756 -14.678 6.581 1.00 82.19 326 LEU A N 1
ATOM 2535 C CA . LEU A 1 326 ? 9.071 -13.927 5.538 1.00 82.19 326 LEU A CA 1
ATOM 2536 C C . LEU A 1 326 ? 9.404 -12.443 5.628 1.00 82.19 326 LEU A C 1
ATOM 2538 O O . LEU A 1 326 ? 8.953 -11.741 6.530 1.00 82.19 326 LEU A O 1
ATOM 2542 N N . ARG A 1 327 ? 10.160 -11.954 4.644 1.00 85.81 327 ARG A N 1
ATOM 2543 C CA . ARG A 1 327 ? 10.383 -10.522 4.429 1.00 85.81 327 ARG A CA 1
ATOM 2544 C C . ARG A 1 327 ? 9.761 -10.120 3.095 1.00 85.81 327 ARG A C 1
ATOM 2546 O O . ARG A 1 327 ? 10.184 -10.671 2.080 1.00 85.81 327 ARG A O 1
ATOM 2553 N N . PRO A 1 328 ? 8.817 -9.162 3.057 1.00 88.06 328 PRO A N 1
ATOM 2554 C CA . PRO A 1 328 ? 8.163 -8.760 1.813 1.00 88.06 328 PRO A CA 1
ATOM 2555 C C . PRO A 1 328 ? 9.138 -8.392 0.690 1.00 88.06 328 PRO A C 1
ATOM 2557 O O . PRO A 1 328 ? 8.973 -8.863 -0.431 1.00 88.06 328 PRO A O 1
ATOM 2560 N N . GLY A 1 329 ? 10.228 -7.680 1.000 1.00 85.75 329 GLY A N 1
ATOM 2561 C CA . GLY A 1 329 ? 11.255 -7.318 0.012 1.00 85.75 329 GLY A CA 1
ATOM 2562 C C . GLY A 1 329 ? 11.965 -8.503 -0.665 1.00 85.75 329 GLY A C 1
ATOM 2563 O O . GLY A 1 329 ? 12.596 -8.311 -1.699 1.00 85.75 329 GLY A O 1
ATOM 2564 N N . ALA A 1 330 ? 11.854 -9.727 -0.132 1.00 83.94 330 ALA A N 1
ATOM 2565 C CA . ALA A 1 330 ? 12.426 -10.927 -0.746 1.00 83.94 330 ALA A CA 1
ATOM 2566 C C . ALA A 1 330 ? 11.547 -11.527 -1.859 1.00 83.94 330 ALA A C 1
ATOM 2568 O O . ALA A 1 330 ? 12.064 -12.248 -2.708 1.00 83.94 330 ALA A O 1
ATOM 2569 N N . PHE A 1 331 ? 10.236 -11.255 -1.869 1.00 87.19 331 PHE A N 1
ATOM 2570 C CA . PHE A 1 331 ? 9.297 -11.890 -2.808 1.00 87.19 331 PHE A CA 1
ATOM 2571 C C . PHE A 1 331 ? 8.427 -10.908 -3.594 1.00 87.19 331 PHE A C 1
ATOM 2573 O O . PHE A 1 331 ? 8.042 -11.201 -4.726 1.00 87.19 331 PHE A O 1
ATOM 2580 N N . LEU A 1 332 ? 8.151 -9.724 -3.047 1.00 90.62 332 LEU A N 1
ATOM 2581 C CA . LEU A 1 332 ? 7.385 -8.681 -3.726 1.00 90.62 332 LEU A CA 1
ATOM 2582 C C . LEU A 1 332 ? 7.976 -8.222 -5.067 1.00 90.62 332 LEU A C 1
ATOM 2584 O O . LEU A 1 332 ? 7.171 -7.929 -5.952 1.00 90.62 332 LEU A O 1
ATOM 2588 N N . PRO A 1 333 ? 9.309 -8.187 -5.289 1.00 88.06 333 PRO A N 1
ATOM 2589 C CA . PRO A 1 333 ? 9.855 -7.860 -6.608 1.00 88.06 333 PRO A CA 1
ATOM 2590 C C . PRO A 1 333 ? 9.456 -8.867 -7.692 1.00 88.06 333 PRO A C 1
ATOM 2592 O O . PRO A 1 333 ? 9.378 -8.512 -8.864 1.00 88.06 333 PRO A O 1
ATOM 2595 N N . VAL A 1 334 ? 9.193 -10.118 -7.304 1.00 85.38 334 VAL A N 1
ATOM 2596 C CA . VAL A 1 334 ? 8.774 -11.187 -8.219 1.00 85.38 334 VAL A CA 1
ATOM 2597 C C . VAL A 1 334 ? 7.256 -11.196 -8.410 1.00 85.38 334 VAL A C 1
ATOM 2599 O O . VAL A 1 334 ? 6.772 -11.507 -9.496 1.00 85.38 334 VAL A O 1
ATOM 2602 N N . LEU A 1 335 ? 6.497 -10.813 -7.381 1.00 86.56 335 LEU A N 1
ATOM 2603 C CA . LEU A 1 335 ? 5.046 -10.630 -7.450 1.00 86.56 335 LEU A CA 1
ATOM 2604 C C . LEU A 1 335 ? 4.683 -9.253 -8.023 1.00 86.56 335 LEU A C 1
ATOM 2606 O O . LEU A 1 335 ? 3.984 -8.481 -7.382 1.00 86.56 335 LEU A O 1
ATOM 2610 N N . GLN A 1 336 ? 5.161 -8.910 -9.217 1.00 86.00 336 GLN A N 1
ATOM 2611 C CA . GLN A 1 336 ? 4.736 -7.690 -9.911 1.00 86.00 336 GLN A CA 1
ATOM 2612 C C . GLN A 1 336 ? 3.982 -8.026 -11.203 1.00 86.00 336 GLN A C 1
ATOM 2614 O O . GLN A 1 336 ? 4.316 -9.012 -11.866 1.00 86.00 336 GLN A O 1
ATOM 2619 N N . PRO A 1 337 ? 2.984 -7.213 -11.597 1.00 88.56 337 PRO A N 1
ATOM 2620 C CA . PRO A 1 337 ? 2.504 -5.991 -10.941 1.00 88.56 337 PRO A CA 1
ATOM 2621 C C . PRO A 1 337 ? 1.452 -6.274 -9.853 1.00 88.56 337 PRO A C 1
ATOM 2623 O O . PRO A 1 337 ? 0.362 -6.754 -10.157 1.00 88.56 337 PRO A O 1
ATOM 2626 N N . LEU A 1 338 ? 1.744 -5.925 -8.596 1.00 92.06 338 LEU A N 1
ATOM 2627 C CA . LEU A 1 338 ? 0.757 -5.975 -7.511 1.00 92.06 338 LEU A CA 1
ATOM 2628 C C . LEU A 1 338 ? 0.061 -4.617 -7.334 1.00 92.06 338 LEU A C 1
ATOM 2630 O O . LEU A 1 338 ? 0.702 -3.570 -7.473 1.00 92.06 338 LEU A O 1
ATOM 2634 N N . PRO A 1 339 ? -1.235 -4.599 -6.973 1.00 94.38 339 PRO A N 1
ATOM 2635 C CA . PRO A 1 339 ? -1.882 -3.370 -6.539 1.00 94.38 339 PRO A CA 1
ATOM 2636 C C . PRO A 1 339 ? -1.177 -2.750 -5.321 1.00 94.38 339 PRO A C 1
ATOM 2638 O O . PRO A 1 339 ? -0.653 -3.458 -4.452 1.00 94.38 339 PRO A O 1
ATOM 2641 N N . LEU A 1 340 ? -1.175 -1.415 -5.240 1.00 93.19 340 LEU A N 1
ATOM 2642 C CA . LEU A 1 340 ? -0.469 -0.690 -4.175 1.00 93.19 340 LEU A CA 1
ATOM 2643 C C . LEU A 1 340 ? -1.017 -1.042 -2.794 1.00 93.19 340 LEU A C 1
ATOM 2645 O O . LEU A 1 340 ? -0.240 -1.311 -1.884 1.00 93.19 340 LEU A O 1
ATOM 2649 N N . GLU A 1 341 ? -2.341 -1.127 -2.656 1.00 93.56 341 GLU A N 1
ATOM 2650 C CA . GLU A 1 341 ? -2.964 -1.423 -1.366 1.00 93.56 341 GLU A CA 1
ATOM 2651 C C . GLU A 1 341 ? -2.633 -2.817 -0.852 1.00 93.56 341 GLU A C 1
ATOM 2653 O O . GLU A 1 341 ? -2.416 -3.012 0.340 1.00 93.56 341 GLU A O 1
ATOM 2658 N N . VAL A 1 342 ? -2.513 -3.779 -1.761 1.00 97.00 342 VAL A N 1
ATOM 2659 C CA . VAL A 1 342 ? -2.088 -5.140 -1.432 1.00 97.00 342 VAL A CA 1
ATOM 2660 C C . VAL A 1 342 ? -0.635 -5.141 -0.966 1.00 97.00 342 VAL A C 1
ATOM 2662 O O . VAL A 1 342 ? -0.303 -5.782 0.029 1.00 97.00 342 VAL A O 1
ATOM 2665 N N . THR A 1 343 ? 0.221 -4.378 -1.646 1.00 95.81 343 THR A N 1
ATOM 2666 C CA . THR A 1 343 ? 1.635 -4.243 -1.281 1.00 95.81 343 THR A CA 1
ATOM 2667 C C . THR A 1 343 ? 1.791 -3.597 0.098 1.00 95.81 343 THR A C 1
ATOM 2669 O O . THR A 1 343 ? 2.528 -4.114 0.938 1.00 95.81 343 THR A O 1
ATOM 2672 N N . TYR A 1 344 ? 1.044 -2.524 0.379 1.00 95.12 344 TYR A N 1
ATOM 2673 C CA . TYR A 1 344 ? 0.996 -1.903 1.703 1.00 95.12 344 TYR A CA 1
ATOM 2674 C C . TYR A 1 344 ? 0.511 -2.874 2.780 1.00 95.12 344 TYR A C 1
ATOM 2676 O O . TYR A 1 344 ? 1.173 -3.009 3.809 1.00 95.12 344 TYR A O 1
ATOM 2684 N N . SER A 1 345 ? -0.585 -3.600 2.536 1.00 95.75 345 SER A N 1
ATOM 2685 C CA . SER A 1 345 ? -1.096 -4.600 3.478 1.00 95.75 345 SER A CA 1
ATOM 2686 C C . SER A 1 345 ? -0.075 -5.704 3.769 1.00 95.75 345 SER A C 1
ATOM 2688 O O . SER A 1 345 ? 0.060 -6.108 4.922 1.00 95.75 345 SER A O 1
ATOM 2690 N N . LEU A 1 346 ? 0.679 -6.173 2.767 1.00 95.75 346 LEU A N 1
ATOM 2691 C CA . LEU A 1 346 ? 1.728 -7.185 2.954 1.00 95.75 346 LEU A CA 1
ATOM 2692 C C . LEU A 1 346 ? 2.869 -6.673 3.836 1.00 95.75 346 LEU A C 1
ATOM 2694 O O . LEU A 1 346 ? 3.318 -7.396 4.729 1.00 95.75 346 LEU A O 1
ATOM 2698 N N . TYR A 1 347 ? 3.310 -5.429 3.632 1.00 94.44 347 TYR A N 1
ATOM 2699 C CA . TYR A 1 347 ? 4.295 -4.810 4.518 1.00 94.44 347 TYR A CA 1
ATOM 2700 C C . TYR A 1 347 ? 3.762 -4.665 5.934 1.00 94.44 347 TYR A C 1
ATOM 2702 O O . TYR A 1 347 ? 4.394 -5.169 6.852 1.00 94.44 347 TYR A O 1
ATOM 2710 N N . THR A 1 348 ? 2.580 -4.083 6.125 1.00 91.50 348 THR A N 1
ATOM 2711 C CA . THR A 1 348 ? 1.983 -3.941 7.460 1.00 91.50 348 THR A CA 1
ATOM 2712 C C . THR A 1 348 ? 1.800 -5.295 8.159 1.00 91.50 348 THR A C 1
ATOM 2714 O O . THR A 1 348 ? 1.988 -5.394 9.370 1.00 91.50 348 THR A O 1
ATOM 2717 N N . HIS A 1 349 ? 1.486 -6.360 7.413 1.00 92.62 349 HIS A N 1
ATOM 2718 C CA . HIS A 1 349 ? 1.294 -7.701 7.963 1.00 92.62 349 HIS A CA 1
ATOM 2719 C C . HIS A 1 349 ? 2.606 -8.386 8.390 1.00 92.62 349 HIS A C 1
ATOM 2721 O O . HIS A 1 349 ? 2.674 -8.983 9.468 1.00 92.62 349 HIS A O 1
ATOM 2727 N N . TYR A 1 350 ? 3.640 -8.371 7.545 1.00 91.31 350 TYR A N 1
ATOM 2728 C CA . TYR A 1 350 ? 4.886 -9.121 7.786 1.00 91.31 350 TYR A CA 1
ATOM 2729 C C . TYR A 1 350 ? 6.011 -8.285 8.396 1.00 91.31 350 TYR A C 1
ATOM 2731 O O . TYR A 1 350 ? 6.941 -8.827 8.988 1.00 91.31 350 TYR A O 1
ATOM 2739 N N . SER A 1 351 ? 5.956 -6.972 8.237 1.00 87.94 351 SER A N 1
ATOM 2740 C CA . SER A 1 351 ? 6.943 -6.010 8.719 1.00 87.94 351 SER A CA 1
ATOM 2741 C C . SER A 1 351 ? 6.193 -4.785 9.246 1.00 87.94 351 SER A C 1
ATOM 2743 O O . SER A 1 351 ? 6.221 -3.729 8.613 1.00 87.94 351 SER A O 1
ATOM 2745 N N . PRO A 1 352 ? 5.440 -4.941 10.354 1.00 85.81 352 PRO A N 1
ATOM 2746 C CA . PRO A 1 352 ? 4.747 -3.815 10.954 1.00 85.81 352 PRO A CA 1
ATOM 2747 C C . PRO A 1 352 ? 5.765 -2.727 11.321 1.00 85.81 352 PRO A C 1
ATOM 2749 O O . PRO A 1 352 ? 6.899 -3.063 11.684 1.00 85.81 352 PRO A O 1
ATOM 2752 N N . PRO A 1 353 ? 5.372 -1.443 11.238 1.00 84.00 353 PRO A N 1
ATOM 2753 C CA . PRO A 1 353 ? 6.250 -0.354 11.629 1.00 84.00 353 PRO A CA 1
ATOM 2754 C C . PRO A 1 353 ? 6.721 -0.556 13.076 1.00 84.00 353 PRO A C 1
ATOM 2756 O O . PRO A 1 353 ? 5.984 -1.134 13.890 1.00 84.00 353 PRO A O 1
ATOM 2759 N N . PRO A 1 354 ? 7.942 -0.109 13.412 1.00 82.38 354 PRO A N 1
ATOM 2760 C CA . PRO A 1 354 ? 8.439 -0.207 14.774 1.00 82.38 354 PRO A CA 1
ATOM 2761 C C . PRO A 1 354 ? 7.463 0.488 15.735 1.00 82.38 354 PRO A C 1
ATOM 2763 O O . PRO A 1 354 ? 6.854 1.500 15.374 1.00 82.38 354 PRO A O 1
ATOM 2766 N N . PRO A 1 355 ? 7.281 -0.042 16.959 1.00 71.44 355 PRO A N 1
ATOM 2767 C CA . PRO A 1 355 ? 6.455 0.630 17.946 1.00 71.44 355 PRO A CA 1
ATOM 2768 C C . PRO A 1 355 ? 7.036 2.014 18.225 1.00 71.44 355 PRO A C 1
ATOM 2770 O O . PRO A 1 355 ? 8.257 2.191 18.260 1.00 71.44 355 PRO A O 1
ATOM 2773 N N . PHE A 1 356 ? 6.153 2.980 18.466 1.00 70.00 356 PHE A N 1
ATOM 2774 C CA . PHE A 1 356 ? 6.554 4.301 18.923 1.00 70.00 356 PHE A CA 1
ATOM 2775 C C . PHE A 1 356 ? 7.341 4.151 20.223 1.00 70.00 356 PHE A C 1
ATOM 2777 O O . PHE A 1 356 ? 6.786 3.819 21.270 1.00 70.00 356 PHE A O 1
ATOM 2784 N N . SER A 1 357 ? 8.655 4.325 20.127 1.00 55.47 357 SER A N 1
ATOM 2785 C CA . SER A 1 357 ? 9.531 4.379 21.285 1.00 55.47 357 SER A CA 1
ATOM 2786 C C . SER A 1 357 ? 9.628 5.845 21.676 1.00 55.47 357 SER A C 1
ATOM 2788 O O . SER A 1 357 ? 10.173 6.614 20.884 1.00 55.47 357 SER A O 1
ATOM 2790 N N . PRO A 1 358 ? 9.108 6.262 22.841 1.00 49.78 358 PRO A N 1
ATOM 2791 C CA . PRO A 1 358 ? 9.438 7.581 23.343 1.00 49.78 358 PRO A CA 1
ATOM 2792 C C . PRO A 1 358 ? 10.953 7.591 23.552 1.00 49.78 358 PRO A C 1
ATOM 2794 O O . PRO A 1 358 ? 11.476 6.845 24.382 1.00 49.78 358 PRO A O 1
ATOM 2797 N N . THR A 1 359 ? 11.680 8.357 22.739 1.00 43.25 359 THR A N 1
ATOM 2798 C CA . THR A 1 359 ? 13.073 8.672 23.059 1.00 43.25 359 THR A CA 1
ATOM 2799 C C . THR A 1 359 ? 13.086 9.336 24.439 1.00 43.25 359 THR A C 1
ATOM 2801 O O . THR A 1 359 ? 12.288 10.255 24.640 1.00 43.25 359 THR A O 1
ATOM 2804 N N . PRO A 1 360 ? 13.901 8.834 25.385 1.00 38.06 360 PRO A N 1
ATOM 2805 C CA . PRO A 1 360 ? 13.959 9.346 26.751 1.00 38.06 360 PRO A CA 1
ATOM 2806 C C . PRO A 1 360 ? 14.452 10.791 26.837 1.00 38.06 360 PRO A C 1
ATOM 2808 O O . PRO A 1 360 ? 15.216 11.217 25.937 1.00 38.06 360 PRO A O 1
#

pLDDT: mean 89.66, std 7.97, range [38.06, 98.19]